Protein AF-A0A2P2D4E6-F1 (afdb_monomer_lite)

Organism: NCBI:txid1917820

Secondary structure (DSSP, 8-state):
--SSEEEEEEEEEEEEE--EEGGGS---EEEEE-TTS-EEEEEEHHHHHHHHHHSEEE-TTS-EEEEEETTEEEE--SSS-B-SSTTPBP-TTTEEEE-HHHHHHHHTTTSSS--HHHHTTEEEE-HHHHHTTPBPTTSPBP-SEEEEEEE--TTTS-TTEEEEE-TTS--S-TTS-GGGS--HHHHTT-PPP-GGGSSS-SSSSS-----GGGS-SSTTS--TTS--SSHHHHSGGG-EEEEEEE-TTSPBPB---

Sequence (257 aa):
MSEFQPTSLGAYYPTYYHLALEEAFPGTEVAAYSPSGKEIGRASATFLEQVRWEGSGIAKDGKKYHFAGEGKYELYDLEWGWGAGYNYQVFPYRTLAVSFKDLCEKIGTKISSCNKSKVIGTLAYIPKIKEKKIKMQNGKYHDGYFCLNDTGSPLYIRDDRVDMFVGVHGGGSPYQPQELSRNLFLDAGIHPLYPSDWKLYSSEKERFWCPKEKLPRNPFSPSESECKLDYHAQAPEKGMEMRIFFRKDGSLVRCRT

Radius of gyration: 18.81 Å; chains: 1; bounding box: 50×46×55 Å

pLDDT: mean 88.12, std 9.74, range [42.41, 98.19]

Foldseek 3Di:
DDQKDKDWLFWFFEFAAEAQELVFFPADWDFAAAPVRDGPDIGHPRSLVSCVVRQWHAGPVRWIWGDPDPSHTDTDDDPGDAAPDVPDDADAQAEKAAAQVLVCVSCVVLDPPRDCVQAQQFKKFFVVQQVLQQQDPVRHGDNRIHGHNHYDDCLVRPNRYMYGYHYQQGAADPSGDPVSHDGSCVVSVLHGDHQVLAQDPPDSVGGDDFDPVQDAPQLDDRDPSHDCRHNSVSPVVNIIIMMWIAGPVSGTDGHDD

Structure (mmCIF, N/CA/C/O backbone):
data_AF-A0A2P2D4E6-F1
#
_entry.id   AF-A0A2P2D4E6-F1
#
loop_
_atom_site.group_PDB
_atom_site.id
_atom_site.type_symbol
_atom_site.label_atom_id
_atom_site.label_alt_id
_atom_site.label_comp_id
_atom_site.label_asym_id
_atom_site.label_entity_id
_atom_site.label_seq_id
_atom_site.pdbx_PDB_ins_code
_atom_site.Cartn_x
_atom_site.Cartn_y
_atom_site.Cartn_z
_atom_site.occupancy
_atom_site.B_iso_or_equiv
_atom_site.auth_seq_id
_atom_site.auth_comp_id
_atom_site.auth_asym_id
_atom_site.auth_atom_id
_atom_site.pdbx_PDB_model_num
ATOM 1 N N . MET A 1 1 ? -8.786 -15.542 29.305 1.00 42.41 1 MET A N 1
ATOM 2 C CA . MET A 1 1 ? -8.588 -14.075 29.231 1.00 42.41 1 MET A CA 1
ATOM 3 C C . MET A 1 1 ? -7.727 -13.781 28.013 1.00 42.41 1 MET A C 1
ATOM 5 O O . MET A 1 1 ? -6.690 -14.415 27.891 1.00 42.41 1 MET A O 1
ATOM 9 N N . SER A 1 2 ? -8.180 -12.914 27.102 1.00 55.41 2 SER A N 1
ATOM 10 C CA . SER A 1 2 ? -7.481 -12.596 25.843 1.00 55.41 2 SER A CA 1
ATOM 11 C C . SER A 1 2 ? -6.033 -12.161 26.099 1.00 55.41 2 SER A C 1
ATOM 13 O O . SER A 1 2 ? -5.804 -11.231 26.870 1.00 55.41 2 SER A O 1
ATOM 15 N N . GLU A 1 3 ? -5.063 -12.829 25.468 1.00 81.56 3 GLU A N 1
ATOM 16 C CA . GLU A 1 3 ? -3.628 -12.503 25.549 1.00 81.56 3 GLU A CA 1
ATOM 17 C C . GLU A 1 3 ? -3.298 -11.145 24.900 1.00 81.56 3 GLU A C 1
ATOM 19 O O . GLU A 1 3 ? -2.274 -10.532 25.205 1.00 81.56 3 GLU A O 1
ATOM 24 N N . PHE A 1 4 ? -4.207 -10.638 24.061 1.00 89.12 4 PHE A N 1
ATOM 25 C CA . PHE A 1 4 ? -4.016 -9.435 23.260 1.00 89.12 4 PHE A CA 1
ATOM 26 C C . PHE A 1 4 ? -5.083 -8.376 23.537 1.00 89.12 4 PHE A C 1
ATOM 28 O O . PHE A 1 4 ? -6.267 -8.685 23.707 1.00 89.12 4 PHE A O 1
ATOM 35 N N . GLN A 1 5 ? -4.660 -7.113 23.539 1.00 90.31 5 GLN A N 1
ATOM 36 C CA . GLN A 1 5 ? -5.529 -5.948 23.672 1.00 90.31 5 GLN A CA 1
ATOM 37 C C . GLN A 1 5 ? -5.750 -5.308 22.293 1.00 90.31 5 GLN A C 1
ATOM 39 O O . GLN A 1 5 ? -4.821 -4.688 21.761 1.00 90.31 5 GLN A O 1
ATOM 44 N N . PRO A 1 6 ? -6.945 -5.445 21.684 1.00 93.62 6 PRO A N 1
ATOM 45 C CA . PRO A 1 6 ? -7.243 -4.777 20.425 1.00 93.62 6 PRO A CA 1
ATOM 46 C C . PRO A 1 6 ? -7.283 -3.258 20.627 1.00 93.62 6 PRO A C 1
ATOM 48 O O . PRO A 1 6 ? -7.788 -2.758 21.630 1.00 93.62 6 PRO A O 1
ATOM 51 N N . THR A 1 7 ? -6.746 -2.515 19.668 1.00 94.81 7 THR A N 1
ATOM 52 C CA . THR A 1 7 ? -6.779 -1.049 19.618 1.00 94.81 7 THR A CA 1
ATOM 53 C C . THR A 1 7 ? -7.254 -0.631 18.236 1.00 94.81 7 THR A C 1
ATOM 55 O O . THR A 1 7 ? -6.677 -1.057 17.237 1.00 94.81 7 THR A O 1
ATOM 58 N N . SER A 1 8 ? -8.320 0.168 18.178 1.00 95.06 8 SER A N 1
ATOM 59 C CA . SER A 1 8 ? -8.810 0.727 16.918 1.00 95.06 8 SER A CA 1
ATOM 60 C C . SER A 1 8 ? -7.875 1.840 16.449 1.00 95.06 8 SER A C 1
ATOM 62 O O . SER A 1 8 ? -7.466 2.683 17.246 1.00 95.06 8 SER A O 1
ATOM 64 N N . LEU A 1 9 ? -7.540 1.829 15.162 1.00 93.69 9 LEU A N 1
ATOM 65 C CA . LEU A 1 9 ? -6.828 2.903 14.470 1.00 93.69 9 LEU A CA 1
ATOM 66 C C . LEU A 1 9 ? -7.795 3.831 13.712 1.00 93.69 9 LEU A C 1
ATOM 68 O O . LEU A 1 9 ? -7.354 4.700 12.959 1.00 93.69 9 LEU A O 1
ATOM 72 N N . GLY A 1 10 ? -9.105 3.649 13.904 1.00 92.50 10 GLY A N 1
ATOM 73 C CA . GLY A 1 10 ? -10.142 4.356 13.162 1.00 92.50 10 GLY A CA 1
ATOM 74 C C . GLY A 1 10 ? -10.377 3.773 11.769 1.00 92.50 10 GLY A C 1
ATOM 75 O O . GLY A 1 10 ? -9.961 2.653 11.456 1.00 92.50 10 GLY A O 1
ATOM 76 N N . ALA A 1 11 ? -11.094 4.536 10.946 1.00 92.94 11 ALA A N 1
ATOM 77 C CA . ALA A 1 11 ? -11.338 4.183 9.558 1.00 92.94 11 ALA A CA 1
ATOM 78 C C . ALA A 1 11 ? -10.081 4.427 8.718 1.00 92.94 11 ALA A C 1
ATOM 80 O O . ALA A 1 11 ? -9.418 5.449 8.875 1.00 92.94 11 ALA A O 1
ATOM 81 N N . TYR A 1 12 ? -9.788 3.482 7.831 1.00 94.31 12 TYR A N 1
ATOM 82 C CA . TYR A 1 12 ? -8.845 3.641 6.739 1.00 94.31 12 TYR A CA 1
ATOM 83 C C . TYR A 1 12 ? -9.552 3.472 5.401 1.00 94.31 12 TYR A C 1
ATOM 85 O O . TYR A 1 12 ? -10.452 2.639 5.267 1.00 94.31 12 TYR A O 1
ATOM 93 N N . TYR A 1 13 ? -9.117 4.234 4.406 1.00 93.88 13 TYR A N 1
ATOM 94 C CA . TYR A 1 13 ? -9.692 4.218 3.068 1.00 93.88 13 TYR A CA 1
ATOM 95 C C . TYR A 1 13 ? -8.742 3.500 2.106 1.00 93.88 13 TYR A C 1
ATOM 97 O O . TYR A 1 13 ? -7.585 3.915 1.973 1.00 93.88 13 TYR A O 1
ATOM 105 N N . PRO A 1 14 ? -9.189 2.401 1.472 1.00 93.62 14 PRO A N 1
ATOM 106 C CA . PRO A 1 14 ? -8.301 1.544 0.706 1.00 93.62 14 PRO A CA 1
ATOM 107 C C . PRO A 1 14 ? -7.935 2.165 -0.640 1.00 93.62 14 PRO A C 1
ATOM 109 O O . PRO A 1 14 ? -8.781 2.721 -1.333 1.00 93.62 14 PRO A O 1
ATOM 112 N N . THR A 1 15 ? -6.691 1.981 -1.049 1.00 91.25 15 THR A N 1
ATOM 113 C CA . THR A 1 15 ? -6.269 1.909 -2.448 1.00 91.25 15 THR A CA 1
ATOM 114 C C . THR A 1 15 ? -5.540 0.591 -2.687 1.00 91.25 15 THR A C 1
ATOM 116 O O . THR A 1 15 ? -5.397 -0.213 -1.759 1.00 91.25 15 THR A O 1
ATOM 119 N N . TYR A 1 16 ? -5.165 0.324 -3.936 1.00 90.94 16 TYR A N 1
ATOM 120 C CA . TYR A 1 16 ? -4.424 -0.874 -4.301 1.00 90.94 16 TYR A CA 1
ATOM 121 C C . TYR A 1 16 ? -3.122 -0.512 -4.994 1.00 90.94 16 TYR A C 1
ATOM 123 O O . TYR A 1 16 ? -3.112 0.344 -5.876 1.00 90.94 16 TYR A O 1
ATOM 131 N N . TYR A 1 17 ? -2.079 -1.262 -4.651 1.00 89.44 17 TYR A N 1
ATOM 132 C CA . TYR A 1 17 ? -0.800 -1.255 -5.348 1.00 89.44 17 TYR A CA 1
ATOM 133 C C . TYR A 1 17 ? -0.392 -2.680 -5.711 1.00 89.44 17 TYR A C 1
ATOM 135 O O . TYR A 1 17 ? -0.883 -3.667 -5.144 1.00 89.44 17 TYR A O 1
ATOM 143 N N . HIS A 1 18 ? 0.472 -2.794 -6.706 1.00 91.38 18 HIS A N 1
ATOM 144 C CA . HIS A 1 18 ? 0.766 -4.052 -7.381 1.00 91.38 18 HIS A CA 1
ATOM 145 C C . HIS A 1 18 ? 2.198 -4.042 -7.922 1.00 91.38 18 HIS A C 1
ATOM 147 O O . HIS A 1 18 ? 2.874 -3.027 -7.892 1.00 91.38 18 HIS A O 1
ATOM 153 N N . LEU A 1 19 ? 2.696 -5.168 -8.420 1.00 91.94 19 LEU A N 1
ATOM 154 C CA . LEU A 1 19 ? 3.947 -5.179 -9.169 1.00 91.94 19 LEU A CA 1
ATOM 155 C C . LEU A 1 19 ? 3.709 -4.669 -10.582 1.00 91.94 19 LEU A C 1
ATOM 157 O O . LEU A 1 19 ? 2.894 -5.237 -11.309 1.00 91.94 19 LEU A O 1
ATOM 161 N N . ALA A 1 20 ? 4.481 -3.667 -10.996 1.00 91.38 20 ALA A N 1
ATOM 162 C CA . ALA A 1 20 ? 4.516 -3.273 -12.395 1.00 91.38 20 ALA A CA 1
ATOM 163 C C . ALA A 1 20 ? 5.006 -4.456 -13.247 1.00 91.38 20 ALA A C 1
ATOM 165 O O . ALA A 1 20 ? 5.985 -5.115 -12.896 1.00 91.38 20 ALA A O 1
ATOM 166 N N . LEU A 1 21 ? 4.347 -4.724 -14.372 1.00 92.50 21 LEU A N 1
ATOM 167 C CA . LEU A 1 21 ? 4.770 -5.738 -15.337 1.00 92.50 21 LEU A CA 1
ATOM 168 C C . LEU A 1 21 ? 5.207 -5.051 -16.622 1.00 92.50 21 LEU A C 1
ATOM 170 O O . LEU A 1 21 ? 4.434 -4.302 -17.213 1.00 92.50 21 LEU A O 1
ATOM 174 N N . GLU A 1 22 ? 6.422 -5.313 -17.093 1.00 93.69 22 GLU A N 1
ATOM 175 C CA . GLU A 1 22 ? 6.911 -4.662 -18.312 1.00 93.69 22 GLU A CA 1
ATOM 176 C C . GLU A 1 22 ? 6.079 -5.014 -19.553 1.00 93.69 22 GLU A C 1
ATOM 178 O O . GLU A 1 22 ? 5.926 -4.192 -20.456 1.00 93.69 22 GLU A O 1
ATOM 183 N N . GLU A 1 23 ? 5.487 -6.207 -19.590 1.00 90.69 23 GLU A N 1
ATOM 184 C CA . GLU A 1 23 ? 4.549 -6.610 -20.644 1.00 90.69 23 GLU A CA 1
ATOM 185 C C . GLU A 1 23 ? 3.353 -5.658 -20.773 1.00 90.69 23 GLU A C 1
ATOM 187 O O . GLU A 1 23 ? 2.899 -5.401 -21.886 1.00 90.69 23 GLU A O 1
ATOM 192 N N . ALA A 1 24 ? 2.896 -5.084 -19.657 1.00 87.88 24 ALA A N 1
ATOM 193 C CA . ALA A 1 24 ? 1.794 -4.128 -19.616 1.00 87.88 24 ALA A CA 1
ATOM 194 C C . ALA A 1 24 ? 2.218 -2.692 -19.962 1.00 87.88 24 ALA A C 1
ATOM 196 O O . ALA A 1 24 ? 1.371 -1.862 -20.287 1.00 87.88 24 ALA A O 1
ATOM 197 N N . PHE A 1 25 ? 3.520 -2.397 -19.903 1.00 87.88 25 PHE A N 1
ATOM 198 C CA . PHE A 1 25 ? 4.077 -1.055 -20.086 1.00 87.88 25 PHE A CA 1
ATOM 199 C C . PHE A 1 25 ? 5.266 -1.066 -21.063 1.00 87.88 25 PHE A C 1
ATOM 201 O O . PHE A 1 25 ? 6.392 -0.706 -20.692 1.00 87.88 25 PHE A O 1
ATOM 208 N N . PRO A 1 26 ? 5.050 -1.489 -22.325 1.00 87.25 26 PRO A N 1
ATOM 209 C CA . PRO A 1 26 ? 6.104 -1.524 -23.329 1.00 87.25 26 PRO A CA 1
ATOM 210 C C . PRO A 1 26 ? 6.559 -0.107 -23.706 1.00 87.25 26 PRO A C 1
ATOM 212 O O . PRO A 1 26 ? 5.790 0.849 -23.648 1.00 87.25 26 PRO A O 1
ATOM 215 N N . GLY A 1 27 ? 7.812 0.023 -24.129 1.00 90.94 27 GLY A N 1
ATOM 216 C CA . GLY A 1 27 ? 8.420 1.311 -24.450 1.00 90.94 27 GLY A CA 1
ATOM 217 C C . GLY A 1 27 ? 9.885 1.159 -24.841 1.00 90.94 27 GLY A C 1
ATOM 218 O O . GLY A 1 27 ? 10.401 0.044 -24.931 1.00 90.94 27 GLY A O 1
ATOM 219 N N . THR A 1 28 ? 10.559 2.284 -25.082 1.00 95.94 28 THR A N 1
ATOM 220 C CA . THR A 1 28 ? 11.987 2.304 -25.430 1.00 95.94 28 THR A CA 1
ATOM 221 C C . THR A 1 28 ? 12.827 1.746 -24.287 1.00 95.94 28 THR A C 1
ATOM 223 O O . THR A 1 28 ? 12.698 2.200 -23.150 1.00 95.94 28 THR A O 1
ATOM 226 N N . GLU A 1 29 ? 13.715 0.800 -24.588 1.00 97.00 29 GLU A N 1
ATOM 227 C CA . GLU A 1 29 ? 14.624 0.235 -23.594 1.00 97.00 29 GLU A CA 1
ATOM 228 C C . GLU A 1 29 ? 15.701 1.235 -23.164 1.00 97.00 29 GLU A C 1
ATOM 230 O O . GLU A 1 29 ? 16.488 1.738 -23.975 1.00 97.00 29 GLU A O 1
ATOM 235 N N . VAL A 1 30 ? 15.792 1.458 -21.857 1.00 97.31 30 VAL A N 1
ATOM 236 C CA . VAL A 1 30 ? 16.791 2.319 -21.222 1.00 97.31 30 VAL A CA 1
ATOM 237 C C . VAL A 1 30 ? 17.548 1.547 -20.146 1.00 97.31 30 VAL A C 1
ATOM 239 O O . VAL A 1 30 ? 17.068 0.542 -19.623 1.00 97.31 30 VAL A O 1
ATOM 242 N N . ALA A 1 31 ? 18.754 2.006 -19.820 1.00 97.56 31 ALA A N 1
ATOM 243 C CA . ALA A 1 31 ? 19.554 1.410 -18.758 1.00 97.56 31 ALA A CA 1
ATOM 244 C C . ALA A 1 31 ? 18.962 1.723 -17.374 1.00 97.56 31 ALA A C 1
ATOM 246 O O . ALA A 1 31 ? 18.635 2.871 -17.065 1.00 97.56 31 ALA A O 1
ATOM 247 N N . ALA A 1 32 ? 18.870 0.698 -16.531 1.00 97.38 32 ALA A N 1
ATOM 248 C CA . ALA A 1 32 ? 18.545 0.810 -15.118 1.00 97.38 32 ALA A CA 1
ATOM 249 C C . ALA A 1 32 ? 19.840 0.781 -14.296 1.00 97.38 32 ALA A C 1
ATOM 251 O O . ALA A 1 32 ? 20.678 -0.112 -14.456 1.00 97.38 32 ALA A O 1
ATOM 252 N N . TYR A 1 33 ? 19.994 1.750 -13.394 1.00 97.88 33 TYR A N 1
ATOM 253 C CA . TYR A 1 33 ? 21.212 1.928 -12.605 1.00 97.88 33 TYR A CA 1
ATOM 254 C C . TYR A 1 33 ? 20.975 1.652 -11.123 1.00 97.88 33 TYR A C 1
ATOM 256 O O . TYR A 1 33 ? 19.972 2.090 -10.559 1.00 97.88 33 TYR A O 1
ATOM 264 N N . SER A 1 34 ? 21.943 0.996 -10.484 1.00 96.62 34 SER A N 1
ATOM 265 C CA . SER A 1 34 ? 22.008 0.844 -9.032 1.00 96.62 34 SER A CA 1
ATOM 266 C C . SER A 1 34 ? 22.250 2.180 -8.322 1.00 96.62 34 SER A C 1
ATOM 268 O O . SER A 1 34 ? 22.724 3.136 -8.953 1.00 96.62 34 SER A O 1
ATOM 270 N N . PRO A 1 35 ? 22.033 2.253 -6.994 1.00 95.50 35 PRO A N 1
ATOM 271 C CA . PRO A 1 35 ? 22.458 3.400 -6.189 1.00 95.50 35 PRO A CA 1
ATOM 272 C C . PRO A 1 35 ? 23.950 3.736 -6.339 1.00 95.50 35 PRO A C 1
ATOM 274 O O . PRO A 1 35 ? 24.329 4.901 -6.317 1.00 95.50 35 PRO A O 1
ATOM 277 N N . SER A 1 36 ? 24.799 2.732 -6.579 1.00 96.44 36 SER A N 1
ATOM 278 C CA . SER A 1 36 ? 26.233 2.915 -6.853 1.00 96.44 36 SER A CA 1
ATOM 279 C C . SER A 1 36 ? 26.561 3.376 -8.281 1.00 96.44 36 SER A C 1
ATOM 281 O O . SER A 1 36 ? 27.732 3.517 -8.622 1.00 96.44 36 SER A O 1
ATOM 283 N N . GLY A 1 37 ? 25.556 3.594 -9.136 1.00 96.00 37 GLY A N 1
ATOM 284 C CA . GLY A 1 37 ? 25.736 4.024 -10.525 1.00 96.00 37 GLY A CA 1
ATOM 285 C C . GLY A 1 37 ? 26.096 2.902 -11.503 1.00 96.00 37 GLY A C 1
ATOM 286 O O . GLY A 1 37 ? 26.356 3.179 -12.671 1.00 96.00 37 GLY A O 1
ATOM 287 N N . LYS A 1 38 ? 26.084 1.638 -11.067 1.00 97.62 38 LYS A N 1
ATOM 288 C CA . LYS A 1 38 ? 26.328 0.477 -11.931 1.00 97.62 38 LYS A CA 1
ATOM 289 C C . LYS A 1 38 ? 25.074 0.161 -12.745 1.00 97.62 38 LYS A C 1
ATOM 291 O O . LYS A 1 38 ? 23.985 0.094 -12.183 1.00 97.62 38 LYS A O 1
ATOM 296 N N . GLU A 1 39 ? 25.212 -0.088 -14.044 1.00 97.81 39 GLU A N 1
ATOM 297 C CA . GLU A 1 39 ? 24.112 -0.644 -14.842 1.00 97.81 39 GLU A CA 1
ATOM 298 C C . GLU A 1 39 ? 23.792 -2.069 -14.360 1.00 97.81 39 GLU A C 1
ATOM 300 O O . GLU A 1 39 ? 24.671 -2.931 -14.290 1.00 97.81 39 GLU A O 1
ATOM 305 N N . ILE A 1 40 ? 22.535 -2.303 -13.987 1.00 97.19 40 ILE A N 1
ATOM 306 C CA . ILE A 1 40 ? 22.045 -3.592 -13.467 1.00 97.19 40 ILE A CA 1
ATOM 307 C C . ILE A 1 40 ? 21.080 -4.289 -14.433 1.00 97.19 40 ILE A C 1
ATOM 309 O O . ILE A 1 40 ? 20.675 -5.427 -14.208 1.00 97.19 40 ILE A O 1
ATOM 313 N N . GLY A 1 41 ? 20.737 -3.625 -15.533 1.00 96.38 41 GLY A N 1
ATOM 314 C CA . GLY A 1 41 ? 19.998 -4.188 -16.652 1.00 96.38 41 GLY A CA 1
ATOM 315 C C . GLY A 1 41 ? 19.377 -3.092 -17.505 1.00 96.38 41 GLY A C 1
ATOM 316 O O . GLY A 1 41 ? 19.652 -1.908 -17.308 1.00 96.38 41 GLY A O 1
ATOM 317 N N . ARG A 1 42 ? 18.528 -3.498 -18.443 1.00 97.31 42 ARG A N 1
ATOM 318 C CA . ARG A 1 42 ? 17.800 -2.606 -19.342 1.00 97.31 42 ARG A CA 1
ATOM 319 C C . ARG A 1 42 ? 16.345 -3.044 -19.381 1.00 97.31 42 ARG A C 1
ATOM 321 O O . ARG A 1 42 ? 16.085 -4.240 -19.312 1.00 97.31 42 ARG A O 1
ATOM 328 N N . ALA A 1 43 ? 15.441 -2.077 -19.435 1.00 97.19 43 ALA A N 1
ATOM 329 C CA . ALA A 1 43 ? 14.005 -2.312 -19.511 1.00 97.19 43 ALA A CA 1
ATOM 330 C C . ALA A 1 43 ? 13.311 -1.091 -20.130 1.00 97.19 43 ALA A C 1
ATOM 332 O O . ALA A 1 43 ? 13.908 -0.016 -20.251 1.00 97.19 43 ALA A O 1
ATOM 333 N N . SER A 1 44 ? 12.047 -1.243 -20.512 1.00 96.94 44 SER A N 1
ATOM 334 C CA . SER A 1 44 ? 11.189 -0.169 -21.012 1.00 96.94 44 SER A CA 1
ATOM 335 C C . SER A 1 44 ? 11.174 1.037 -20.063 1.00 96.94 44 SER A C 1
ATOM 337 O O . SER A 1 44 ? 10.955 0.908 -18.857 1.00 96.94 44 SER A O 1
ATOM 339 N N . ALA A 1 45 ? 11.352 2.239 -20.617 1.00 95.19 45 ALA A N 1
ATOM 340 C CA . ALA A 1 45 ? 11.265 3.491 -19.868 1.00 95.19 45 ALA A CA 1
ATOM 341 C C . ALA 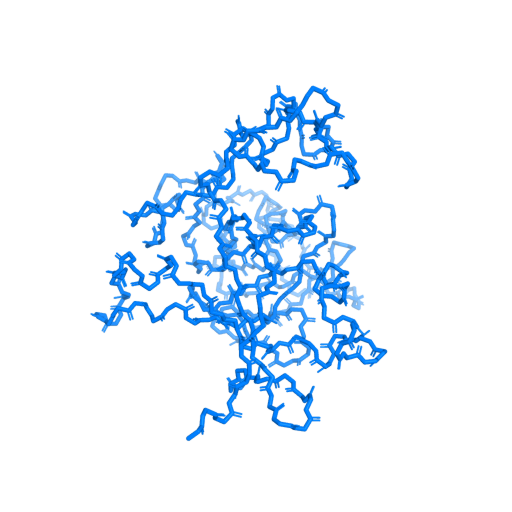A 1 45 ? 9.897 3.672 -19.189 1.00 95.19 45 ALA A C 1
ATOM 343 O O . ALA A 1 45 ? 9.835 4.109 -18.041 1.00 95.19 45 ALA A O 1
ATOM 344 N N . THR A 1 46 ? 8.813 3.287 -19.868 1.00 92.81 46 THR A N 1
ATOM 345 C CA . THR A 1 46 ? 7.449 3.351 -19.324 1.00 92.81 46 THR A CA 1
ATOM 346 C C . THR A 1 46 ? 7.269 2.359 -18.179 1.00 92.81 46 THR A C 1
ATOM 348 O O . THR A 1 46 ? 6.670 2.695 -17.163 1.00 92.81 46 THR A O 1
ATOM 351 N N . PHE A 1 47 ? 7.847 1.160 -18.287 1.00 94.25 47 PHE A N 1
ATOM 352 C CA . PHE A 1 47 ? 7.865 0.192 -17.191 1.00 94.25 47 PHE A CA 1
ATOM 353 C C . PHE A 1 47 ? 8.633 0.721 -15.979 1.00 94.25 47 PHE A C 1
ATOM 355 O O . PHE A 1 47 ? 8.116 0.676 -14.867 1.00 94.25 47 PHE A O 1
ATOM 362 N N . LEU A 1 48 ? 9.836 1.264 -16.177 1.00 95.00 48 LEU A N 1
ATOM 363 C CA . LEU A 1 48 ? 10.628 1.821 -15.081 1.00 95.00 48 LEU A CA 1
ATOM 364 C C . LEU A 1 48 ? 9.929 3.011 -14.414 1.00 95.00 48 LEU A C 1
ATOM 366 O O . LEU A 1 48 ? 10.048 3.185 -13.205 1.00 95.00 48 LEU A O 1
ATOM 370 N N . GLU A 1 49 ? 9.154 3.799 -15.162 1.00 91.62 49 GLU A N 1
ATOM 371 C CA . GLU A 1 49 ? 8.269 4.801 -14.572 1.00 91.62 49 GLU A CA 1
ATOM 372 C C . GLU A 1 49 ? 7.226 4.154 -13.651 1.00 91.62 49 GLU A C 1
ATOM 374 O O . GLU A 1 49 ? 7.104 4.575 -12.504 1.00 91.62 49 GLU A O 1
ATOM 379 N N . GLN A 1 50 ? 6.546 3.090 -14.085 1.00 89.19 50 GLN A N 1
ATOM 380 C CA . GLN A 1 50 ? 5.604 2.360 -13.225 1.00 89.19 50 GLN A CA 1
ATOM 381 C C . GLN A 1 50 ? 6.284 1.731 -12.002 1.00 89.19 50 GLN A C 1
ATOM 383 O O . GLN A 1 50 ? 5.738 1.795 -10.906 1.00 89.19 50 GLN A O 1
ATOM 388 N N . VAL A 1 51 ? 7.515 1.221 -12.127 1.00 91.56 51 VAL A N 1
ATOM 389 C CA . VAL A 1 51 ? 8.303 0.738 -10.975 1.00 91.56 51 VAL A CA 1
ATOM 390 C C . VAL A 1 51 ? 8.540 1.852 -9.950 1.00 91.56 51 VAL A C 1
ATOM 392 O O . VAL A 1 51 ? 8.555 1.585 -8.752 1.00 91.56 51 VAL A O 1
ATOM 395 N N . ARG A 1 52 ? 8.697 3.110 -10.378 1.00 88.94 52 ARG A N 1
ATOM 396 C CA . ARG A 1 52 ? 8.828 4.249 -9.449 1.00 88.94 52 ARG A CA 1
ATOM 397 C C . ARG A 1 52 ? 7.529 4.557 -8.712 1.00 88.94 52 ARG A C 1
ATOM 399 O O . ARG A 1 52 ? 7.591 5.020 -7.576 1.00 88.94 52 ARG A O 1
ATOM 406 N N . TRP A 1 53 ? 6.391 4.347 -9.367 1.00 83.25 53 TRP A N 1
ATOM 407 C CA . TRP A 1 53 ? 5.065 4.580 -8.797 1.00 83.25 53 TRP A CA 1
ATOM 408 C C . TRP A 1 53 ? 4.673 3.485 -7.809 1.00 83.25 53 TRP A C 1
ATOM 410 O O . TRP A 1 53 ? 4.320 3.778 -6.671 1.00 83.25 53 TRP A O 1
ATOM 420 N N . GLU A 1 54 ? 4.810 2.233 -8.229 1.00 86.44 54 GLU A N 1
ATOM 421 C CA . GLU A 1 54 ? 4.399 1.055 -7.464 1.00 86.44 54 GLU A CA 1
ATOM 422 C C . GLU A 1 54 ? 5.469 0.571 -6.469 1.00 86.44 54 GLU A C 1
ATOM 424 O O . GLU A 1 54 ? 5.209 -0.241 -5.584 1.00 86.44 54 GLU A O 1
ATOM 429 N N . GLY A 1 55 ? 6.706 1.043 -6.628 1.00 87.31 55 GLY A N 1
ATOM 430 C CA . GLY A 1 55 ? 7.865 0.679 -5.815 1.00 87.31 55 GLY A CA 1
ATOM 431 C C . GLY A 1 55 ? 8.610 -0.564 -6.302 1.00 87.31 55 GLY A C 1
ATOM 432 O O . GLY A 1 55 ? 9.805 -0.685 -6.033 1.00 87.31 55 GLY A O 1
ATOM 433 N N . SER A 1 56 ? 7.960 -1.482 -7.026 1.00 92.12 56 SER A N 1
ATOM 434 C CA . SER A 1 56 ? 8.599 -2.686 -7.576 1.00 92.12 56 SER A CA 1
ATOM 435 C C . SER A 1 56 ? 7.952 -3.162 -8.882 1.00 92.12 56 SER A C 1
ATOM 437 O O . SER A 1 56 ? 6.779 -2.899 -9.142 1.00 92.12 56 SER A O 1
ATOM 439 N N . GLY A 1 57 ? 8.692 -3.921 -9.694 1.00 93.50 57 GLY A N 1
ATOM 440 C CA . GLY A 1 57 ? 8.143 -4.559 -10.893 1.00 93.50 57 GLY A CA 1
ATOM 441 C C . GLY A 1 57 ? 9.004 -5.672 -11.477 1.00 93.50 57 GLY A C 1
ATOM 442 O O . GLY A 1 57 ? 10.136 -5.890 -11.044 1.00 93.50 57 GLY A O 1
ATOM 443 N N . ILE A 1 58 ? 8.444 -6.378 -12.459 1.00 95.25 58 ILE A N 1
ATOM 444 C CA . ILE A 1 58 ? 9.034 -7.532 -13.141 1.00 95.25 58 ILE A CA 1
ATOM 445 C C . ILE A 1 58 ? 9.196 -7.196 -14.629 1.00 95.25 58 ILE A C 1
ATOM 447 O O . ILE A 1 58 ? 8.219 -6.892 -15.321 1.00 95.25 58 ILE A O 1
ATOM 451 N N . ALA A 1 59 ? 10.439 -7.239 -15.099 1.00 95.50 59 ALA A N 1
ATOM 452 C CA . ALA A 1 59 ? 10.799 -7.058 -16.498 1.00 95.50 59 ALA A CA 1
ATOM 453 C C . ALA A 1 59 ? 10.524 -8.324 -17.326 1.00 95.50 59 ALA A C 1
ATOM 455 O O . ALA A 1 59 ? 10.387 -9.424 -16.787 1.00 95.50 59 ALA A O 1
ATOM 456 N N . LYS A 1 60 ? 10.483 -8.181 -18.653 1.00 94.19 60 LYS A N 1
ATOM 457 C CA . LYS A 1 60 ? 10.245 -9.277 -19.612 1.00 94.19 60 LYS A CA 1
ATOM 458 C C . LYS A 1 60 ? 11.313 -10.365 -19.555 1.00 94.19 60 LYS A C 1
ATOM 460 O O . LYS A 1 60 ? 11.032 -11.520 -19.853 1.00 94.19 60 LYS A O 1
ATOM 465 N N . ASP A 1 61 ? 12.534 -10.003 -19.171 1.00 93.38 61 ASP A N 1
ATOM 466 C CA . ASP A 1 61 ? 13.639 -10.942 -18.972 1.00 93.38 61 ASP A CA 1
ATOM 467 C C . ASP A 1 61 ? 13.595 -11.648 -17.601 1.00 93.38 61 ASP A C 1
ATOM 469 O O . ASP A 1 61 ? 14.504 -12.404 -17.259 1.00 93.38 61 ASP A O 1
ATOM 473 N N . GLY A 1 62 ? 12.547 -11.399 -16.807 1.00 93.94 62 GLY A N 1
ATOM 474 C CA . GLY A 1 62 ? 12.349 -11.956 -15.473 1.00 93.94 62 GLY A CA 1
ATOM 475 C C . GLY A 1 62 ? 13.090 -11.211 -14.363 1.00 93.94 62 GLY A C 1
ATOM 476 O O . GLY A 1 62 ? 12.887 -11.537 -13.190 1.00 93.94 62 GLY A O 1
ATOM 477 N N . LYS A 1 63 ? 13.918 -10.200 -14.675 1.00 96.12 63 LYS A N 1
ATOM 478 C CA . LYS A 1 63 ? 14.562 -9.387 -13.636 1.00 96.12 63 LYS A CA 1
ATOM 479 C C . LYS A 1 63 ? 13.521 -8.600 -12.866 1.00 96.12 63 LYS A C 1
ATOM 481 O O . LYS A 1 63 ? 12.618 -7.987 -13.436 1.00 96.12 63 LYS A O 1
ATOM 486 N N . LYS A 1 64 ? 13.691 -8.567 -11.551 1.00 95.94 64 LYS A N 1
ATOM 487 C CA . LYS A 1 64 ? 12.797 -7.832 -10.669 1.00 95.94 64 LYS A CA 1
ATOM 488 C C . LYS A 1 64 ? 13.493 -6.598 -10.132 1.00 95.94 64 LYS A C 1
ATOM 490 O O . LYS A 1 64 ? 14.564 -6.701 -9.540 1.00 95.94 64 LYS A O 1
ATOM 495 N N . TYR A 1 65 ? 12.877 -5.448 -10.361 1.00 95.38 65 TYR A N 1
ATOM 496 C CA . TYR A 1 65 ? 13.407 -4.138 -10.015 1.00 95.38 65 TYR A CA 1
ATOM 497 C C . TYR A 1 65 ? 12.647 -3.571 -8.823 1.00 95.38 65 TYR A C 1
ATOM 499 O O . TYR A 1 65 ? 11.419 -3.530 -8.841 1.00 95.38 65 TYR A O 1
ATOM 507 N N . HIS A 1 66 ? 13.375 -3.117 -7.810 1.00 93.12 66 HIS A N 1
ATOM 508 C CA . HIS A 1 66 ? 12.862 -2.337 -6.688 1.00 93.12 66 HIS A CA 1
ATOM 509 C C . HIS A 1 66 ? 13.352 -0.896 -6.816 1.00 93.12 66 HIS A C 1
ATOM 511 O O . HIS A 1 66 ? 14.531 -0.673 -7.090 1.00 93.12 66 HIS A O 1
ATOM 517 N N . PHE A 1 67 ? 12.475 0.090 -6.643 1.00 91.31 67 PHE A N 1
ATOM 518 C CA . PHE A 1 67 ? 12.857 1.495 -6.713 1.00 91.31 67 PHE A CA 1
ATOM 519 C C . PHE A 1 67 ? 13.616 1.922 -5.451 1.00 91.31 67 PHE A C 1
ATOM 521 O O . PHE A 1 67 ? 13.075 1.903 -4.351 1.00 91.31 67 PHE A O 1
ATOM 528 N N . ALA A 1 68 ? 14.858 2.373 -5.623 1.00 89.06 68 ALA A N 1
ATOM 529 C CA . ALA A 1 68 ? 15.758 2.746 -4.531 1.00 89.06 68 ALA A CA 1
ATOM 530 C C . ALA A 1 68 ? 15.874 4.271 -4.322 1.00 89.06 68 ALA A C 1
ATOM 532 O O . ALA A 1 68 ? 16.736 4.735 -3.578 1.00 89.06 68 ALA A O 1
ATOM 533 N N . GLY A 1 69 ? 15.014 5.065 -4.971 1.00 86.75 69 GLY A N 1
ATOM 534 C CA . GLY A 1 69 ? 15.067 6.531 -4.935 1.00 86.75 69 GLY A CA 1
ATOM 535 C C . GLY A 1 69 ? 15.891 7.136 -6.076 1.00 86.75 69 GLY A C 1
ATOM 536 O O . GLY A 1 69 ? 16.670 6.453 -6.728 1.00 86.75 69 GLY A O 1
ATOM 537 N N . GLU A 1 70 ? 15.682 8.426 -6.364 1.00 88.00 70 GLU A N 1
ATOM 538 C CA . GLU A 1 70 ? 16.497 9.216 -7.317 1.00 88.00 70 GLU A CA 1
ATOM 539 C C . GLU A 1 70 ? 16.688 8.595 -8.721 1.00 88.00 70 GLU A C 1
ATOM 541 O O . GLU A 1 70 ? 17.714 8.768 -9.377 1.00 88.00 70 GLU A O 1
ATOM 546 N N . GLY A 1 71 ? 15.690 7.849 -9.206 1.00 88.88 71 GLY A N 1
ATOM 547 C CA . GLY A 1 71 ? 15.777 7.145 -10.493 1.00 88.88 71 GLY A CA 1
ATOM 548 C C . GLY A 1 71 ? 16.723 5.936 -10.484 1.00 88.88 71 GLY A C 1
ATOM 549 O O . GLY A 1 71 ? 17.150 5.494 -11.550 1.00 88.88 71 GLY A O 1
ATOM 550 N N . LYS A 1 72 ? 17.076 5.427 -9.299 1.00 95.12 72 LYS A N 1
ATOM 551 C CA . LYS A 1 72 ? 17.911 4.243 -9.080 1.00 95.12 72 LYS A CA 1
ATOM 552 C C . LYS A 1 72 ? 17.070 3.042 -8.672 1.00 95.12 72 LYS A C 1
ATOM 554 O O . LYS A 1 72 ? 15.966 3.190 -8.146 1.00 95.12 72 LYS A O 1
ATOM 559 N N . TYR A 1 73 ? 17.619 1.856 -8.907 1.00 94.94 73 TYR A N 1
ATOM 560 C CA . TYR A 1 73 ? 16.928 0.591 -8.690 1.00 94.94 73 TYR A CA 1
ATOM 561 C C . TYR A 1 73 ? 17.847 -0.460 -8.076 1.00 94.94 73 TYR A C 1
ATOM 563 O O . TYR A 1 73 ? 19.057 -0.437 -8.274 1.00 94.94 73 TYR A O 1
ATOM 571 N N . GLU A 1 74 ? 17.266 -1.426 -7.385 1.00 94.44 74 GLU A N 1
ATOM 572 C CA . GLU A 1 74 ? 17.945 -2.630 -6.913 1.00 94.44 74 GLU A CA 1
ATOM 573 C C . GLU A 1 74 ? 17.283 -3.866 -7.518 1.00 94.44 74 GLU A C 1
ATOM 575 O O . GLU A 1 74 ? 16.094 -3.847 -7.841 1.00 94.44 74 GLU A O 1
ATOM 580 N N . LEU A 1 75 ? 18.055 -4.941 -7.683 1.00 94.75 75 LEU A N 1
ATOM 581 C CA . LEU A 1 75 ? 17.498 -6.238 -8.055 1.00 94.75 75 LEU A CA 1
ATOM 582 C C . LEU A 1 75 ? 17.134 -7.025 -6.799 1.00 94.75 75 LEU A C 1
ATOM 584 O O . LEU A 1 75 ? 17.851 -6.965 -5.799 1.00 94.75 75 LEU A O 1
ATOM 588 N N . TYR A 1 76 ? 16.056 -7.799 -6.867 1.00 92.38 76 TYR A N 1
ATOM 589 C CA . TYR A 1 76 ? 15.655 -8.700 -5.790 1.00 92.38 76 TYR A CA 1
ATOM 590 C C . TYR A 1 76 ? 15.263 -10.081 -6.320 1.00 92.38 76 TYR A C 1
ATOM 592 O O . TYR A 1 76 ? 14.806 -10.215 -7.452 1.00 92.38 76 TYR A O 1
ATOM 600 N N . ASP A 1 77 ? 15.422 -11.098 -5.471 1.00 91.56 77 ASP A N 1
ATOM 601 C CA . ASP A 1 77 ? 15.100 -12.505 -5.778 1.00 91.56 77 ASP A CA 1
ATOM 602 C C . ASP A 1 77 ? 13.881 -13.027 -4.988 1.00 91.56 77 ASP A C 1
ATOM 604 O O . ASP A 1 77 ? 13.550 -14.207 -4.965 1.00 91.56 77 ASP A O 1
ATOM 608 N N . LEU A 1 78 ? 13.174 -12.130 -4.303 1.00 89.81 78 LEU A N 1
ATOM 609 C CA . LEU A 1 78 ? 11.904 -12.459 -3.663 1.00 89.81 78 LEU A CA 1
ATOM 610 C C . LEU A 1 78 ? 10.803 -12.678 -4.696 1.00 89.81 78 LEU A C 1
ATOM 612 O O . LEU A 1 78 ? 10.804 -12.063 -5.763 1.00 89.81 78 LEU A O 1
ATOM 616 N N . GLU A 1 79 ? 9.807 -13.495 -4.354 1.00 90.88 79 GLU A N 1
ATOM 617 C CA . GLU A 1 79 ? 8.642 -13.725 -5.212 1.00 90.88 79 GLU A CA 1
ATOM 618 C C . GLU A 1 79 ? 7.917 -12.407 -5.525 1.00 90.88 79 GLU A C 1
ATOM 620 O O . GLU A 1 79 ? 7.723 -12.084 -6.698 1.00 90.88 79 GLU A O 1
ATOM 625 N N . TRP A 1 80 ? 7.631 -11.623 -4.480 1.00 90.56 80 TRP A N 1
ATOM 626 C CA . TRP A 1 80 ? 6.746 -10.458 -4.537 1.00 90.56 80 TRP A CA 1
ATOM 627 C C . TRP A 1 80 ? 7.415 -9.109 -4.240 1.00 90.56 80 TRP A C 1
ATOM 629 O O . TRP A 1 80 ? 6.808 -8.077 -4.492 1.00 90.56 80 TRP A O 1
ATOM 639 N N . GLY A 1 81 ? 8.646 -9.097 -3.723 1.00 88.31 81 GLY A N 1
ATOM 640 C CA . GLY A 1 81 ? 9.402 -7.870 -3.444 1.00 88.31 81 GLY A CA 1
ATOM 641 C C . GLY A 1 81 ? 9.494 -7.479 -1.968 1.00 88.31 81 GLY A C 1
ATOM 642 O O . GLY A 1 81 ? 8.993 -8.166 -1.072 1.00 88.31 81 GLY A O 1
ATOM 643 N N . TRP A 1 82 ? 10.197 -6.373 -1.729 1.00 86.38 82 TRP A N 1
ATOM 644 C CA . TRP A 1 82 ? 10.484 -5.831 -0.401 1.00 86.38 82 TRP A CA 1
ATOM 645 C C . TRP A 1 82 ? 9.450 -4.785 0.014 1.00 86.38 82 TRP A C 1
ATOM 647 O O . TRP A 1 82 ? 9.044 -3.956 -0.795 1.00 86.38 82 TRP A O 1
ATOM 657 N N . GLY A 1 83 ? 9.060 -4.805 1.288 1.00 84.62 83 GLY A N 1
ATOM 658 C CA . GLY A 1 83 ? 8.365 -3.691 1.928 1.00 84.62 83 GLY A CA 1
ATOM 659 C C . GLY A 1 83 ? 9.350 -2.692 2.544 1.00 84.62 83 GLY A C 1
ATOM 660 O O . GLY A 1 83 ? 10.544 -2.958 2.669 1.00 84.62 83 GLY A O 1
ATOM 661 N N . ALA A 1 84 ? 8.849 -1.546 3.003 1.00 78.00 84 ALA A N 1
ATOM 662 C CA . ALA A 1 84 ? 9.659 -0.459 3.567 1.00 78.00 84 ALA A CA 1
ATOM 663 C C . ALA A 1 84 ? 10.426 -0.755 4.881 1.00 78.00 84 ALA A C 1
ATOM 665 O O . ALA A 1 84 ? 11.091 0.143 5.418 1.00 78.00 84 ALA A O 1
ATOM 666 N N . GLY A 1 85 ? 10.318 -1.958 5.450 1.00 63.72 85 GLY A N 1
ATOM 667 C CA . GLY A 1 85 ? 11.128 -2.406 6.584 1.00 63.72 85 GLY A CA 1
ATOM 668 C C . GLY A 1 85 ? 12.214 -3.378 6.133 1.00 63.72 85 GLY A C 1
ATOM 669 O O . GLY A 1 85 ? 11.924 -4.328 5.414 1.00 63.72 85 GLY A O 1
ATOM 670 N N . TYR A 1 86 ? 13.450 -3.186 6.602 1.00 60.59 86 TYR A N 1
ATOM 671 C CA . TYR A 1 86 ? 14.551 -4.125 6.353 1.00 60.59 86 TYR A CA 1
ATOM 672 C C . TYR A 1 86 ? 14.107 -5.562 6.704 1.00 60.59 86 TYR A C 1
ATOM 674 O O . TYR A 1 86 ? 13.627 -5.793 7.815 1.00 60.59 86 TYR A O 1
ATOM 682 N N . ASN A 1 87 ? 14.242 -6.498 5.757 1.00 71.38 87 ASN A N 1
ATOM 683 C CA . ASN A 1 87 ? 13.798 -7.903 5.816 1.00 71.38 87 ASN A CA 1
ATOM 684 C C . ASN A 1 87 ? 12.282 -8.189 5.755 1.00 71.38 87 ASN A C 1
ATOM 686 O O . ASN A 1 87 ? 11.893 -9.344 5.934 1.00 71.38 87 ASN A O 1
ATOM 690 N N . TYR A 1 88 ? 11.412 -7.212 5.488 1.00 82.50 88 TYR A N 1
ATOM 691 C CA . TYR A 1 88 ? 9.988 -7.495 5.277 1.00 82.50 88 TYR A CA 1
ATOM 692 C C . TYR A 1 88 ? 9.676 -7.717 3.803 1.00 82.50 88 TYR A C 1
ATOM 694 O O . TYR A 1 88 ? 10.003 -6.891 2.956 1.00 82.50 88 TYR A O 1
ATOM 702 N N . GLN A 1 89 ? 8.992 -8.819 3.512 1.00 89.56 89 GLN A N 1
ATOM 703 C CA . GLN A 1 89 ? 8.465 -9.107 2.182 1.00 89.56 89 GLN A CA 1
ATOM 704 C C . GLN A 1 89 ? 7.019 -8.614 2.077 1.00 89.56 89 GLN A C 1
ATOM 706 O O . GLN A 1 89 ? 6.280 -8.573 3.076 1.00 89.56 89 GLN A O 1
ATOM 711 N N . VAL A 1 90 ? 6.612 -8.244 0.865 1.00 91.31 90 VAL A N 1
ATOM 712 C CA . VAL A 1 90 ? 5.204 -7.984 0.560 1.00 91.31 90 VAL A CA 1
ATOM 713 C C . VAL A 1 90 ? 4.524 -9.277 0.111 1.00 91.31 90 VAL A C 1
ATOM 715 O O . VAL A 1 90 ? 5.139 -10.107 -0.545 1.00 91.31 90 VAL A O 1
ATOM 718 N N . PHE A 1 91 ? 3.264 -9.482 0.488 1.00 93.06 91 PHE A N 1
ATOM 719 C CA . PHE A 1 91 ? 2.498 -10.674 0.125 1.00 93.06 91 PHE A CA 1
ATOM 720 C C . PHE A 1 91 ? 1.105 -10.266 -0.353 1.00 93.06 91 PHE A C 1
ATOM 722 O O . PHE A 1 91 ? 0.437 -9.492 0.349 1.00 93.06 91 PHE A O 1
ATOM 729 N N . PRO A 1 92 ? 0.649 -10.749 -1.525 1.00 93.94 92 PRO A N 1
ATOM 730 C CA . PRO A 1 92 ? -0.644 -10.365 -2.073 1.00 93.94 92 PRO A CA 1
ATOM 731 C C . PRO A 1 92 ? -1.760 -10.622 -1.070 1.00 93.94 92 PRO A C 1
ATOM 733 O O . PRO A 1 92 ? -1.816 -11.674 -0.428 1.00 93.94 92 PRO A O 1
ATOM 736 N N . TYR A 1 93 ? -2.643 -9.641 -0.930 1.00 95.12 93 TYR A N 1
ATOM 737 C CA . TYR A 1 93 ? -3.778 -9.636 -0.016 1.00 95.12 93 TYR A CA 1
ATOM 738 C C . TYR A 1 93 ? -3.396 -9.728 1.465 1.00 95.12 93 TYR A C 1
ATOM 740 O O . TYR A 1 93 ? -4.276 -9.860 2.301 1.00 95.12 93 TYR A O 1
ATOM 748 N N . ARG A 1 94 ? -2.110 -9.646 1.824 1.00 95.50 94 ARG A N 1
ATOM 749 C CA . ARG A 1 94 ? -1.629 -9.747 3.210 1.00 95.50 94 ARG A CA 1
ATOM 750 C C . ARG A 1 94 ? -0.815 -8.547 3.652 1.00 95.50 94 ARG A C 1
ATOM 752 O O . ARG A 1 94 ? -0.694 -8.341 4.854 1.00 95.50 94 ARG A O 1
ATOM 759 N N . THR A 1 95 ? -0.314 -7.739 2.727 1.00 95.19 95 THR A N 1
ATOM 760 C CA . THR A 1 95 ? 0.464 -6.544 3.052 1.00 95.19 95 THR A CA 1
ATOM 761 C C . THR A 1 95 ? -0.353 -5.269 2.912 1.00 95.19 95 THR A C 1
ATOM 763 O O . THR A 1 95 ? -1.098 -5.094 1.949 1.00 95.19 95 THR A O 1
ATOM 766 N N . LEU A 1 96 ? -0.170 -4.373 3.881 1.00 95.00 96 LEU A N 1
ATOM 767 C CA . LEU A 1 96 ? -0.667 -3.006 3.844 1.00 95.00 96 LEU A CA 1
ATOM 768 C C . LEU A 1 96 ? 0.504 -2.024 3.885 1.00 95.00 96 LEU A C 1
ATOM 770 O O . LEU A 1 96 ? 1.392 -2.151 4.737 1.00 95.00 96 LEU A O 1
ATOM 774 N N . ALA A 1 97 ? 0.442 -1.020 3.017 1.00 93.00 97 ALA A N 1
ATOM 775 C CA . ALA A 1 97 ? 1.250 0.181 3.089 1.00 93.00 97 ALA A CA 1
ATOM 776 C C . ALA A 1 97 ? 0.453 1.297 3.773 1.00 93.00 97 ALA A C 1
ATOM 778 O O . ALA A 1 97 ? -0.687 1.588 3.407 1.00 93.00 97 ALA A O 1
ATOM 779 N N . VAL A 1 98 ? 1.050 1.927 4.784 1.00 92.00 98 VAL A N 1
ATOM 780 C CA . VAL A 1 98 ? 0.418 3.011 5.557 1.00 92.00 98 VAL A CA 1
ATOM 781 C C . VAL A 1 98 ? 1.335 4.225 5.663 1.00 92.00 98 VAL A C 1
ATOM 783 O O . VAL A 1 98 ? 2.558 4.118 5.529 1.00 92.00 98 VAL A O 1
ATOM 786 N N . SER A 1 99 ? 0.755 5.388 5.960 1.00 90.44 99 SER A N 1
ATOM 787 C CA . SER A 1 99 ? 1.530 6.553 6.385 1.00 90.44 99 SER A CA 1
ATOM 788 C C . SER A 1 99 ? 2.204 6.254 7.725 1.00 90.44 99 SER A C 1
ATOM 790 O O . SER A 1 99 ? 1.546 6.093 8.754 1.00 90.44 99 SER A O 1
ATOM 792 N N . PHE A 1 100 ? 3.539 6.200 7.730 1.00 89.06 100 PHE A N 1
ATOM 793 C CA . PHE A 1 100 ? 4.310 5.974 8.955 1.00 89.06 100 PHE A CA 1
ATOM 794 C C . PHE A 1 100 ? 4.026 7.049 10.017 1.00 89.06 100 PHE A C 1
ATOM 796 O O . PHE A 1 100 ? 3.912 6.737 11.202 1.00 89.06 100 PHE A O 1
ATOM 803 N N . LYS A 1 101 ? 3.868 8.307 9.584 1.00 88.31 101 LYS A N 1
ATOM 804 C CA . LYS A 1 101 ? 3.551 9.437 10.462 1.00 88.31 101 LYS A CA 1
ATOM 805 C C . LYS A 1 101 ? 2.205 9.235 11.162 1.00 88.31 101 LYS A C 1
ATOM 807 O O . LYS A 1 101 ? 2.156 9.300 12.385 1.00 88.31 101 LYS A O 1
ATOM 812 N N . ASP A 1 102 ? 1.145 8.947 10.409 1.00 88.50 102 ASP A N 1
ATOM 813 C CA . ASP A 1 102 ? -0.199 8.757 10.974 1.00 88.50 102 ASP A CA 1
ATOM 814 C C . ASP A 1 102 ? -0.281 7.526 11.877 1.00 88.50 102 ASP A C 1
ATOM 816 O O . ASP A 1 102 ? -0.833 7.605 12.975 1.00 88.50 102 ASP A O 1
ATOM 820 N N . LEU A 1 103 ? 0.349 6.414 11.477 1.00 90.31 103 LEU A N 1
ATOM 821 C CA . LEU A 1 103 ? 0.434 5.233 12.333 1.00 90.31 103 LEU A CA 1
ATOM 822 C C . LEU A 1 103 ? 1.080 5.586 13.681 1.00 90.31 103 LEU A C 1
ATOM 824 O O . LEU A 1 103 ? 0.546 5.221 14.727 1.00 90.31 103 LEU A O 1
ATOM 828 N N . CYS A 1 104 ? 2.192 6.328 13.665 1.00 90.88 104 CYS A N 1
ATOM 829 C CA . CYS A 1 104 ? 2.850 6.791 14.883 1.00 90.88 104 CYS A CA 1
ATOM 830 C C . CYS A 1 104 ? 1.990 7.756 15.708 1.00 90.88 104 CYS A C 1
ATOM 832 O O . CYS A 1 104 ? 1.984 7.637 16.929 1.00 90.88 104 CYS A O 1
ATOM 834 N N . GLU A 1 105 ? 1.253 8.678 15.086 1.00 90.12 105 GLU A N 1
ATOM 835 C CA . GLU A 1 105 ? 0.327 9.575 15.793 1.00 90.12 105 GLU A CA 1
ATOM 836 C C . GLU A 1 105 ? -0.773 8.783 16.517 1.00 90.12 105 GLU A C 1
ATOM 838 O O . GLU A 1 105 ? -1.035 9.018 17.697 1.00 90.12 105 GLU A O 1
ATOM 843 N N . LYS A 1 106 ? -1.363 7.782 15.851 1.00 90.38 106 LYS A N 1
ATOM 844 C CA . LYS A 1 106 ? -2.449 6.956 16.406 1.00 90.38 106 LYS A CA 1
ATOM 845 C C . LYS A 1 106 ? -2.005 6.038 17.545 1.00 90.38 106 LYS A C 1
ATOM 847 O O . LYS A 1 106 ? -2.808 5.726 18.423 1.00 90.38 106 LYS A O 1
ATOM 852 N N . ILE A 1 107 ? -0.744 5.601 17.555 1.00 91.06 107 ILE A N 1
ATOM 853 C CA . ILE A 1 107 ? -0.216 4.684 18.584 1.00 91.06 107 ILE A CA 1
ATOM 854 C C . ILE A 1 107 ? 0.739 5.352 19.578 1.00 91.06 107 ILE A C 1
ATOM 856 O O . ILE A 1 107 ? 1.173 4.699 20.528 1.00 91.06 107 ILE A O 1
ATOM 860 N N . GLY A 1 108 ? 1.087 6.624 19.380 1.00 84.81 108 GLY A N 1
ATOM 861 C CA . GLY A 1 108 ? 2.157 7.311 20.111 1.00 84.81 108 GLY A CA 1
ATOM 862 C C . GLY A 1 108 ? 1.919 7.417 21.617 1.00 84.81 108 GLY A C 1
ATOM 863 O O . GLY A 1 108 ? 2.871 7.445 22.390 1.00 84.81 108 GLY A O 1
ATOM 864 N N . THR A 1 109 ? 0.659 7.373 22.057 1.00 84.38 109 THR A N 1
ATOM 865 C CA . THR A 1 109 ? 0.301 7.305 23.484 1.00 84.38 109 THR A CA 1
ATOM 866 C C . THR A 1 109 ? 0.670 5.968 24.136 1.00 84.38 109 THR A C 1
ATOM 868 O O . THR A 1 109 ? 0.790 5.900 25.356 1.00 84.38 109 THR A O 1
ATOM 871 N N . LYS A 1 110 ? 0.864 4.908 23.341 1.00 85.81 110 LYS A N 1
ATOM 872 C CA . LYS A 1 110 ? 1.223 3.553 23.794 1.00 85.81 110 LYS A CA 1
ATOM 873 C C . LYS A 1 110 ? 2.667 3.167 23.478 1.00 85.81 110 LYS A C 1
ATOM 875 O O . LYS A 1 110 ? 3.212 2.295 24.144 1.00 85.81 110 LYS A O 1
ATOM 880 N N . ILE A 1 111 ? 3.286 3.791 22.475 1.00 85.62 111 ILE A N 1
ATOM 881 C CA . ILE A 1 111 ? 4.667 3.511 22.064 1.00 85.62 111 ILE A CA 1
ATOM 882 C C . ILE A 1 111 ? 5.474 4.801 22.096 1.00 85.62 111 ILE A C 1
ATOM 884 O O . ILE A 1 111 ? 5.405 5.621 21.179 1.00 85.62 111 ILE A O 1
ATOM 888 N N . SER A 1 112 ? 6.302 4.944 23.128 1.00 82.06 112 SER A N 1
ATOM 889 C CA . SER A 1 112 ? 7.262 6.038 23.210 1.00 82.06 112 SER A CA 1
ATOM 890 C C . SER A 1 112 ? 8.328 5.918 22.115 1.00 82.06 112 SER A C 1
ATOM 892 O O . SER A 1 112 ? 8.813 4.823 21.789 1.00 82.06 112 SER A O 1
ATOM 894 N N . SER A 1 113 ? 8.702 7.064 21.540 1.00 84.81 113 SER A N 1
ATOM 895 C CA . SER A 1 113 ? 9.720 7.169 20.485 1.00 84.81 113 SER A CA 1
ATOM 896 C C . SER A 1 113 ? 9.451 6.198 19.329 1.00 84.81 113 SER A C 1
ATOM 898 O O . SER A 1 113 ? 10.216 5.251 19.093 1.00 84.81 113 SER A O 1
ATOM 900 N N . CYS A 1 114 ? 8.308 6.400 18.668 1.00 88.00 114 CYS A N 1
ATOM 901 C CA . CYS A 1 114 ? 7.850 5.609 17.531 1.00 88.00 114 CYS A CA 1
ATOM 902 C C . CYS A 1 114 ? 8.873 5.649 16.384 1.00 88.00 114 CYS A C 1
ATOM 904 O O . CYS A 1 114 ? 9.307 6.717 15.958 1.00 88.00 114 CYS A O 1
ATOM 906 N N . ASN A 1 115 ? 9.280 4.479 15.895 1.00 87.81 115 ASN A N 1
ATOM 907 C CA . ASN A 1 115 ? 10.230 4.330 14.795 1.00 87.81 115 ASN A CA 1
ATOM 908 C C . ASN A 1 115 ? 9.829 3.131 13.918 1.00 87.81 115 ASN A C 1
ATOM 910 O O . ASN A 1 115 ? 9.038 2.283 14.342 1.00 87.81 115 ASN A O 1
ATOM 914 N N . LYS A 1 116 ? 10.377 3.045 12.698 1.00 86.19 116 LYS A N 1
ATOM 915 C CA . LYS A 1 116 ? 10.023 1.983 11.743 1.00 86.19 116 LYS A CA 1
ATOM 916 C C . LYS A 1 116 ? 10.260 0.575 12.303 1.00 86.19 116 LYS A C 1
ATOM 918 O O . LYS A 1 116 ? 9.387 -0.274 12.153 1.00 86.19 116 LYS A O 1
ATOM 923 N N . SER A 1 117 ? 11.373 0.327 12.999 1.00 84.81 117 SER A N 1
ATOM 924 C CA . SER A 1 117 ? 11.692 -1.014 13.519 1.00 84.81 117 SER A CA 1
ATOM 925 C C . SER A 1 117 ? 10.710 -1.505 14.589 1.00 84.81 117 SER A C 1
ATOM 927 O O . SER A 1 117 ? 10.485 -2.708 14.697 1.00 84.81 117 SER A O 1
ATOM 929 N N . LYS A 1 118 ? 10.069 -0.593 15.332 1.00 86.69 118 LYS A N 1
ATOM 930 C CA . LYS A 1 118 ? 9.026 -0.926 16.314 1.00 86.69 118 LYS A CA 1
ATOM 931 C C . LYS A 1 118 ? 7.655 -1.207 15.690 1.00 86.69 118 LYS A C 1
ATOM 933 O O . LYS A 1 118 ? 6.881 -1.947 16.291 1.00 86.69 118 LYS A O 1
ATOM 938 N N . VAL A 1 119 ? 7.331 -0.618 14.532 1.00 89.31 119 VAL A N 1
ATOM 939 C CA . VAL A 1 119 ? 5.944 -0.586 14.011 1.00 89.31 119 VAL A CA 1
ATOM 940 C C . VAL A 1 119 ? 5.738 -1.291 12.674 1.00 89.31 119 VAL A C 1
ATOM 942 O O . VAL A 1 119 ? 4.672 -1.861 12.463 1.00 89.31 119 VAL A O 1
ATOM 945 N N . ILE A 1 120 ? 6.740 -1.357 11.797 1.00 90.19 120 ILE A N 1
ATOM 946 C CA . ILE A 1 120 ? 6.630 -2.058 10.504 1.00 90.19 120 ILE A CA 1
ATOM 947 C C . ILE A 1 120 ? 6.716 -3.551 10.732 1.00 90.19 120 ILE A C 1
ATOM 949 O O . ILE A 1 120 ? 7.687 -3.961 11.341 1.00 90.19 120 ILE A O 1
ATOM 953 N N . GLY A 1 121 ? 5.730 -4.341 10.318 1.00 91.75 121 GLY A N 1
ATOM 954 C CA . GLY A 1 121 ? 5.557 -5.742 10.719 1.00 91.75 121 GLY A CA 1
ATOM 955 C C . GLY A 1 121 ? 4.403 -5.970 11.693 1.00 91.75 121 GLY A C 1
ATOM 956 O O . GLY A 1 121 ? 4.232 -7.072 12.207 1.00 91.75 121 GLY A O 1
ATOM 957 N N . THR A 1 122 ? 3.629 -4.931 12.012 1.00 94.06 122 THR A N 1
ATOM 958 C CA . THR A 1 122 ? 2.503 -5.031 12.951 1.00 94.06 122 THR A CA 1
ATOM 959 C C . THR A 1 122 ? 1.339 -5.791 12.336 1.00 94.06 122 THR A C 1
ATOM 961 O O . THR A 1 122 ? 0.985 -5.560 11.181 1.00 94.06 122 THR A O 1
ATOM 964 N N . LEU A 1 123 ? 0.731 -6.674 13.130 1.00 96.31 123 LEU A N 1
ATOM 965 C CA . LEU A 1 123 ? -0.485 -7.379 12.750 1.00 9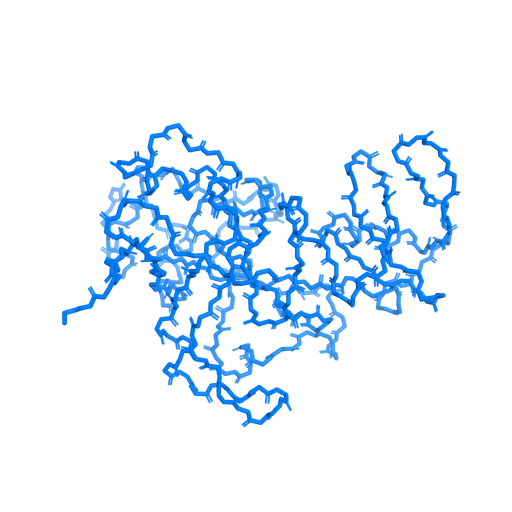6.31 123 LEU A CA 1
ATOM 966 C C . LEU A 1 123 ? -1.677 -6.417 12.815 1.00 96.31 123 LEU A C 1
ATOM 968 O O . LEU A 1 123 ? -2.019 -5.906 13.886 1.00 96.31 123 LEU A O 1
ATOM 972 N N . ALA A 1 124 ? -2.321 -6.214 11.674 1.00 97.44 124 ALA A N 1
ATOM 973 C CA . ALA A 1 124 ? -3.558 -5.467 11.536 1.00 97.44 124 ALA A CA 1
ATOM 974 C C . ALA A 1 124 ? -4.734 -6.413 11.268 1.00 97.44 124 ALA A C 1
ATOM 976 O O . ALA A 1 124 ? -4.570 -7.508 10.731 1.00 97.44 124 ALA A O 1
ATOM 977 N N . TYR A 1 125 ? -5.933 -5.982 11.641 1.00 98.19 125 TYR A N 1
ATOM 978 C CA . TYR A 1 125 ? -7.185 -6.676 11.379 1.00 98.19 125 TYR A CA 1
ATOM 979 C C . TYR A 1 125 ? -8.225 -5.698 10.841 1.00 98.19 125 TYR A C 1
ATOM 981 O O . TYR A 1 125 ? -8.472 -4.658 11.453 1.00 98.19 125 TYR A O 1
ATOM 989 N N . ILE A 1 126 ? -8.846 -6.056 9.718 1.00 98.12 126 ILE A N 1
ATOM 990 C CA . ILE A 1 126 ? -9.914 -5.293 9.068 1.00 98.12 126 ILE A CA 1
ATOM 991 C C . ILE A 1 126 ? -11.169 -6.183 9.028 1.00 98.12 126 ILE A C 1
ATOM 993 O O . ILE A 1 126 ? -11.269 -7.058 8.160 1.00 98.12 126 ILE A O 1
ATOM 997 N N . PRO A 1 127 ? -12.140 -5.991 9.947 1.00 97.62 127 PRO A N 1
ATOM 9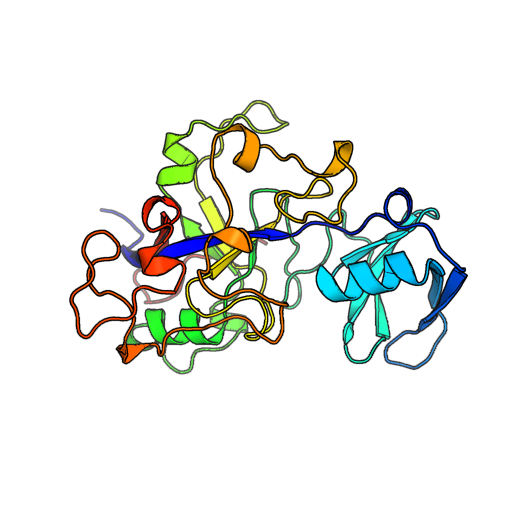98 C CA . PRO A 1 127 ? -13.327 -6.846 10.051 1.00 97.62 127 PRO A CA 1
ATOM 999 C C . PRO A 1 127 ? -14.115 -6.961 8.741 1.00 97.62 127 PRO A C 1
ATOM 1001 O O . PRO A 1 127 ? -14.466 -8.068 8.330 1.00 97.62 127 PRO A O 1
ATOM 1004 N N . LYS A 1 128 ? -14.285 -5.838 8.029 1.00 97.19 128 LYS A N 1
ATOM 1005 C CA . LYS A 1 128 ? -15.020 -5.762 6.756 1.00 97.19 128 LYS A CA 1
ATOM 1006 C C . LYS A 1 128 ? -14.486 -6.747 5.710 1.00 97.19 128 LYS A C 1
ATOM 1008 O O . LYS A 1 128 ? -15.266 -7.336 4.971 1.00 97.19 128 LYS A O 1
ATOM 1013 N N . ILE A 1 129 ? -13.170 -6.984 5.671 1.00 97.75 129 ILE A N 1
ATOM 1014 C CA . ILE A 1 129 ? -12.557 -7.943 4.736 1.00 97.75 129 ILE A CA 1
ATOM 1015 C C . ILE A 1 129 ? -12.972 -9.380 5.076 1.00 97.75 129 ILE A C 1
ATOM 1017 O O . ILE A 1 129 ? -13.329 -10.149 4.184 1.00 97.75 129 ILE A O 1
ATOM 1021 N N . LYS A 1 130 ? -12.962 -9.746 6.362 1.00 97.56 130 LYS A N 1
ATOM 1022 C CA . LYS A 1 130 ? -13.399 -11.075 6.817 1.00 97.56 130 LYS A CA 1
ATOM 1023 C C . LYS A 1 130 ? -14.883 -11.304 6.521 1.00 97.56 130 LYS A C 1
ATOM 1025 O O . LYS A 1 130 ? -15.271 -12.377 6.062 1.00 97.56 130 LYS A O 1
ATOM 1030 N N . GLU A 1 131 ? -15.710 -10.293 6.768 1.00 97.38 131 GLU A N 1
ATOM 1031 C CA . GLU A 1 131 ? -17.165 -10.338 6.569 1.00 97.38 131 GLU A CA 1
ATOM 1032 C C . GLU A 1 131 ? -17.558 -10.576 5.108 1.00 97.38 131 GLU A C 1
ATOM 1034 O O . GLU A 1 131 ? -18.536 -11.277 4.845 1.00 97.38 131 GLU A O 1
ATOM 1039 N N . LYS A 1 132 ? -16.759 -10.080 4.153 1.00 97.06 132 LYS A N 1
ATOM 1040 C CA . LYS A 1 132 ? -16.965 -10.321 2.719 1.00 97.06 132 LYS A CA 1
ATOM 1041 C C . LYS A 1 132 ? -16.765 -11.773 2.285 1.00 97.06 132 LYS A C 1
ATOM 1043 O O . LYS A 1 132 ? -17.143 -12.100 1.164 1.00 97.06 132 LYS A O 1
ATOM 1048 N N . LYS A 1 133 ? -16.184 -12.641 3.128 1.00 96.62 133 LYS A N 1
ATOM 1049 C CA . LYS A 1 133 ? -15.902 -14.053 2.800 1.00 96.62 133 LYS A CA 1
ATOM 1050 C C . LYS A 1 133 ? -15.192 -14.190 1.446 1.00 96.62 133 LYS A C 1
ATOM 1052 O O . LYS A 1 133 ? -15.576 -14.989 0.595 1.00 96.62 133 LYS A O 1
ATOM 1057 N N . ILE A 1 134 ? -14.148 -13.391 1.246 1.00 96.88 134 ILE A N 1
ATOM 1058 C CA . ILE A 1 134 ? -13.392 -13.362 -0.011 1.00 96.88 134 ILE A CA 1
ATOM 1059 C C . ILE A 1 134 ? -12.615 -14.670 -0.142 1.00 96.88 134 ILE A C 1
ATOM 1061 O O . ILE A 1 134 ? -11.825 -15.001 0.744 1.00 96.88 134 ILE A O 1
ATOM 1065 N N . LYS A 1 135 ? -12.838 -15.429 -1.217 1.00 95.88 135 LYS A N 1
ATOM 1066 C CA . LYS A 1 135 ? -12.133 -16.691 -1.467 1.00 95.88 135 LYS A CA 1
ATOM 1067 C C . LYS A 1 135 ? -10.777 -16.406 -2.111 1.00 95.88 135 LYS A C 1
ATOM 1069 O O . LYS A 1 135 ? -10.709 -15.805 -3.176 1.00 95.88 135 LYS A O 1
ATOM 1074 N N . MET A 1 136 ? -9.706 -16.820 -1.447 1.00 93.81 136 MET A N 1
ATOM 1075 C CA . MET A 1 136 ? -8.331 -16.674 -1.918 1.00 93.81 136 MET A CA 1
ATOM 1076 C C . MET A 1 136 ? -7.986 -17.755 -2.948 1.00 93.81 136 MET A C 1
ATOM 1078 O O . MET A 1 136 ? -8.682 -18.765 -3.063 1.00 93.81 136 MET A O 1
ATOM 1082 N N . GLN A 1 137 ? -6.865 -17.578 -3.652 1.00 88.12 137 GLN A N 1
ATOM 1083 C CA . GLN A 1 137 ? -6.381 -18.521 -4.672 1.00 88.12 137 GLN A CA 1
ATOM 1084 C C . GLN A 1 137 ? -6.181 -19.949 -4.134 1.00 88.12 137 GLN A C 1
ATOM 1086 O O . GLN A 1 137 ? -6.438 -20.919 -4.837 1.00 88.12 137 GLN A O 1
ATOM 1091 N N . ASN A 1 138 ? -5.810 -20.096 -2.858 1.00 88.69 138 ASN A N 1
ATOM 1092 C CA . ASN A 1 138 ? -5.683 -21.399 -2.190 1.00 88.69 138 ASN A CA 1
ATOM 1093 C C . ASN A 1 138 ? -7.030 -22.011 -1.741 1.00 88.69 138 ASN A C 1
ATOM 1095 O O . ASN A 1 138 ? -7.055 -22.978 -0.980 1.00 88.69 138 ASN A O 1
ATOM 1099 N N . GLY A 1 139 ? -8.155 -21.410 -2.134 1.00 93.00 139 GLY A N 1
ATOM 1100 C CA . GLY A 1 139 ? -9.508 -21.846 -1.806 1.00 93.00 139 GLY A CA 1
ATOM 1101 C C . GLY A 1 139 ? -10.002 -21.473 -0.406 1.00 93.00 139 GLY A C 1
ATOM 1102 O O . GLY A 1 139 ? -11.194 -21.638 -0.141 1.00 93.00 139 GLY A O 1
ATOM 1103 N N . LYS A 1 140 ? -9.140 -20.955 0.481 1.00 95.94 140 LYS A N 1
ATOM 1104 C CA . LYS A 1 140 ? -9.521 -20.510 1.831 1.00 95.94 140 LYS A CA 1
ATOM 1105 C C . LYS A 1 140 ? -10.106 -19.102 1.797 1.00 95.94 140 LYS A C 1
ATOM 1107 O O . LYS A 1 140 ? -9.801 -18.311 0.911 1.00 95.94 140 LYS A O 1
ATOM 1112 N N . TYR A 1 141 ? -10.922 -18.769 2.790 1.00 97.75 141 TYR A N 1
ATOM 1113 C CA . TYR A 1 141 ? -11.420 -17.406 2.954 1.00 97.75 141 TYR A CA 1
ATOM 1114 C C . TYR A 1 141 ? -10.367 -16.495 3.586 1.00 97.75 141 TYR A C 1
ATOM 1116 O O . TYR A 1 141 ? -9.635 -16.926 4.479 1.00 97.75 141 TYR A O 1
ATOM 1124 N N . HIS A 1 142 ? -10.321 -15.234 3.153 1.00 97.75 142 HIS A N 1
ATOM 1125 C CA . HIS A 1 142 ? -9.509 -14.221 3.814 1.00 97.75 142 HIS A CA 1
ATOM 1126 C C . HIS A 1 142 ? -10.015 -14.003 5.244 1.00 97.75 142 HIS A C 1
ATOM 1128 O O . HIS A 1 142 ? -11.194 -13.741 5.477 1.00 97.75 142 HIS A O 1
ATOM 1134 N N . ASP A 1 143 ? -9.118 -14.111 6.215 1.00 97.31 143 ASP A N 1
ATOM 1135 C CA . ASP A 1 143 ? -9.444 -14.054 7.646 1.00 97.31 143 ASP A CA 1
ATOM 1136 C C . ASP A 1 143 ? -9.516 -12.619 8.201 1.00 97.31 143 ASP A C 1
ATOM 1138 O O . ASP A 1 143 ? -9.882 -12.429 9.359 1.00 97.31 143 ASP A O 1
ATOM 1142 N N . GLY A 1 144 ? -9.204 -11.621 7.369 1.00 97.62 144 GLY A N 1
ATOM 1143 C CA . GLY A 1 144 ? -9.206 -10.194 7.698 1.00 97.62 144 GLY A CA 1
ATOM 1144 C C . GLY A 1 144 ? -7.897 -9.686 8.300 1.00 97.62 144 GLY A C 1
ATOM 1145 O O . GLY A 1 144 ? -7.817 -8.501 8.612 1.00 97.62 144 GLY A O 1
ATOM 1146 N N . TYR A 1 145 ? -6.888 -10.544 8.469 1.00 97.69 145 TYR A N 1
ATOM 1147 C CA . TYR A 1 145 ? -5.590 -10.162 9.014 1.00 97.69 145 TYR A CA 1
ATOM 1148 C C . TYR A 1 145 ? -4.592 -9.767 7.930 1.00 97.69 145 TYR A C 1
ATOM 1150 O O . TYR A 1 145 ? -4.503 -10.395 6.873 1.00 97.69 145 TYR A O 1
ATOM 1158 N N . PHE A 1 146 ? -3.806 -8.749 8.253 1.00 97.38 146 PHE A N 1
ATOM 1159 C CA . PHE A 1 146 ? -2.789 -8.168 7.394 1.00 97.38 146 PHE A CA 1
ATOM 1160 C C . PHE A 1 146 ? -1.533 -7.819 8.191 1.00 97.38 146 PHE A C 1
ATOM 1162 O O . PHE A 1 146 ? -1.561 -7.713 9.417 1.00 97.38 146 PHE A O 1
ATOM 1169 N N . CYS A 1 147 ? -0.448 -7.568 7.474 1.00 95.19 147 CYS A N 1
ATOM 1170 C CA . CYS A 1 147 ? 0.824 -7.115 7.995 1.00 95.19 147 CYS A CA 1
ATOM 1171 C C . CYS A 1 147 ? 1.125 -5.712 7.474 1.00 95.19 147 CYS A C 1
ATOM 1173 O O . CYS A 1 147 ? 1.160 -5.481 6.265 1.00 95.19 147 CYS A O 1
ATOM 1175 N N . LEU A 1 148 ? 1.372 -4.776 8.392 1.00 94.31 148 LEU A N 1
ATOM 1176 C CA . LEU A 1 148 ? 1.832 -3.422 8.074 1.00 94.31 148 LEU A CA 1
ATOM 1177 C C . LEU A 1 148 ? 3.328 -3.452 7.718 1.00 94.31 148 LEU A C 1
ATOM 1179 O O . LEU A 1 148 ? 4.156 -2.966 8.486 1.00 94.31 148 LEU A O 1
ATOM 1183 N N . ASN A 1 149 ? 3.687 -4.115 6.619 1.00 91.62 149 ASN A N 1
ATOM 1184 C CA . ASN A 1 149 ? 5.078 -4.361 6.214 1.00 91.62 149 ASN A CA 1
ATOM 1185 C C . ASN A 1 149 ? 5.664 -3.248 5.345 1.00 91.62 149 ASN A C 1
ATOM 1187 O O . ASN A 1 149 ? 6.862 -3.266 5.063 1.00 91.62 149 ASN A O 1
ATOM 1191 N N . ASP A 1 150 ? 4.833 -2.298 4.926 1.00 89.81 150 ASP A N 1
ATOM 1192 C CA . ASP A 1 150 ? 5.205 -1.322 3.921 1.00 89.81 150 ASP A CA 1
ATOM 1193 C C . ASP A 1 150 ? 4.769 0.100 4.292 1.00 89.81 150 ASP A C 1
ATOM 1195 O O . ASP A 1 150 ? 3.933 0.320 5.176 1.00 89.81 150 ASP A O 1
ATOM 1199 N N . THR A 1 151 ? 5.373 1.089 3.640 1.00 88.00 151 THR A N 1
ATOM 1200 C CA . THR A 1 151 ? 5.049 2.506 3.819 1.00 88.00 151 THR A CA 1
ATOM 1201 C C . THR A 1 151 ? 5.134 3.223 2.492 1.00 88.00 151 THR A C 1
ATOM 1203 O O . THR A 1 151 ? 6.111 3.050 1.771 1.00 88.00 151 THR A O 1
ATOM 1206 N N . GLY A 1 152 ? 4.191 4.116 2.230 1.00 77.62 152 GLY A N 1
ATOM 1207 C CA . GLY A 1 152 ? 4.258 5.007 1.078 1.00 77.62 152 GLY A CA 1
ATOM 1208 C C . GLY A 1 152 ? 4.716 6.407 1.454 1.00 77.62 152 GLY A C 1
ATOM 1209 O O . GLY A 1 152 ? 4.695 6.813 2.620 1.00 77.62 152 GLY A O 1
ATOM 1210 N N . SER A 1 153 ? 5.103 7.169 0.433 1.00 73.25 153 SER A N 1
ATOM 1211 C CA . SER A 1 153 ? 5.316 8.608 0.573 1.00 73.25 153 SER A CA 1
ATOM 1212 C C . SER A 1 153 ? 4.033 9.281 1.078 1.00 73.25 153 SER A C 1
ATOM 1214 O O . SER A 1 153 ? 2.956 8.963 0.567 1.00 73.25 153 SER A O 1
ATOM 1216 N N . PRO A 1 154 ? 4.117 10.258 2.000 1.00 68.94 154 PRO A N 1
ATOM 1217 C CA . PRO A 1 154 ? 2.949 11.010 2.460 1.00 68.94 154 PRO A CA 1
ATOM 1218 C C . PRO A 1 154 ? 2.266 11.815 1.341 1.00 68.94 154 PRO A C 1
ATOM 1220 O O . PRO A 1 154 ? 1.125 12.235 1.507 1.00 68.94 154 PRO A O 1
ATOM 1223 N N . LEU A 1 155 ? 2.939 12.015 0.198 1.00 67.31 155 LEU A N 1
ATOM 1224 C CA . LEU A 1 155 ? 2.333 12.596 -1.006 1.00 67.31 155 LEU A CA 1
ATOM 1225 C C . LEU A 1 155 ? 1.286 11.666 -1.644 1.00 67.31 155 LEU A C 1
ATOM 1227 O O . LEU A 1 155 ? 0.358 12.146 -2.293 1.00 67.31 155 LEU A O 1
ATOM 1231 N N . TYR A 1 156 ? 1.423 10.349 -1.454 1.00 70.00 156 TYR A N 1
ATOM 1232 C CA . TYR A 1 156 ? 0.599 9.331 -2.111 1.00 70.00 156 TYR A CA 1
ATOM 1233 C C . TYR A 1 156 ? -0.277 8.559 -1.125 1.00 70.00 156 TYR A C 1
ATOM 1235 O O . TYR A 1 156 ? -1.475 8.419 -1.373 1.00 70.00 156 TYR A O 1
ATOM 1243 N N . ILE A 1 157 ? 0.278 8.139 0.016 1.00 75.38 157 ILE A N 1
ATOM 1244 C CA . ILE A 1 157 ? -0.458 7.534 1.131 1.00 75.38 157 ILE A CA 1
ATOM 1245 C C . ILE A 1 157 ? -0.595 8.584 2.231 1.00 75.38 157 ILE A C 1
ATOM 1247 O O . ILE A 1 157 ? 0.238 8.702 3.131 1.00 75.38 157 ILE A O 1
ATOM 1251 N N . ARG A 1 158 ? -1.647 9.394 2.120 1.00 77.75 158 ARG A N 1
ATOM 1252 C CA . ARG A 1 158 ? -1.995 10.408 3.115 1.00 77.75 158 ARG A CA 1
ATOM 1253 C C . ARG A 1 158 ? -2.632 9.745 4.333 1.00 77.75 158 ARG A C 1
ATOM 1255 O O . ARG A 1 158 ? -3.540 8.954 4.149 1.00 77.75 158 ARG A O 1
ATOM 1262 N N . ASP A 1 159 ? -2.173 10.109 5.528 1.00 83.12 159 ASP A N 1
ATOM 1263 C CA . ASP A 1 159 ? -2.669 9.712 6.853 1.00 83.12 159 ASP A CA 1
ATOM 1264 C C . ASP A 1 159 ? -3.491 8.408 6.922 1.00 83.12 159 ASP A C 1
ATOM 1266 O O . ASP A 1 159 ? -2.924 7.329 7.090 1.00 83.12 159 ASP A O 1
ATOM 1270 N N . ASP A 1 160 ? -4.813 8.511 6.788 1.00 87.31 160 ASP A N 1
ATOM 1271 C CA . ASP A 1 160 ? -5.800 7.440 6.933 1.00 87.31 160 ASP A CA 1
ATOM 1272 C C . ASP A 1 160 ? -6.122 6.695 5.622 1.00 87.31 160 ASP A C 1
ATOM 1274 O O . ASP A 1 160 ? -7.075 5.922 5.538 1.00 87.31 160 ASP A O 1
ATOM 1278 N N . ARG A 1 161 ? -5.308 6.865 4.583 1.00 90.62 161 ARG A N 1
ATOM 1279 C CA . ARG A 1 161 ? -5.286 5.966 3.429 1.00 90.62 161 ARG A CA 1
ATOM 1280 C C . ARG A 1 161 ? -4.426 4.748 3.722 1.00 90.62 161 ARG A C 1
ATOM 1282 O O . ARG A 1 161 ? -3.388 4.829 4.379 1.00 90.62 161 ARG A O 1
ATOM 1289 N N . VAL A 1 162 ? -4.861 3.611 3.199 1.00 93.25 162 VAL A N 1
ATOM 1290 C CA . VAL A 1 162 ? -4.103 2.362 3.239 1.00 93.25 162 VAL A CA 1
ATOM 1291 C C . VAL A 1 162 ? -4.008 1.800 1.837 1.00 93.25 162 VAL A C 1
ATOM 1293 O O . VAL A 1 162 ? -5.023 1.679 1.161 1.00 93.25 162 VAL A O 1
ATOM 1296 N N . ASP A 1 163 ? -2.807 1.438 1.411 1.00 92.06 163 ASP A N 1
ATOM 1297 C CA . ASP A 1 163 ? -2.616 0.736 0.148 1.00 92.06 163 ASP A CA 1
ATOM 1298 C C . ASP A 1 163 ? -2.527 -0.760 0.415 1.00 92.06 163 ASP A C 1
ATOM 1300 O O . ASP A 1 163 ? -1.725 -1.203 1.239 1.00 92.06 163 ASP A O 1
ATOM 1304 N N . MET A 1 164 ? -3.376 -1.551 -0.234 1.00 94.62 164 MET A N 1
ATOM 1305 C CA . MET A 1 164 ? -3.364 -3.005 -0.086 1.00 94.62 164 MET A CA 1
ATOM 1306 C C . MET A 1 164 ? -2.612 -3.620 -1.257 1.00 94.62 164 MET A C 1
ATOM 1308 O O . MET A 1 164 ? -2.969 -3.385 -2.412 1.00 94.62 164 MET A O 1
ATOM 1312 N N . PHE A 1 165 ? -1.593 -4.425 -0.962 1.00 94.38 165 PHE A N 1
ATOM 1313 C CA . PHE A 1 165 ? -0.828 -5.094 -2.008 1.00 94.38 165 PHE A CA 1
ATOM 1314 C C . PHE A 1 165 ? -1.657 -6.229 -2.601 1.00 94.38 165 PHE A C 1
ATOM 1316 O O . PHE A 1 165 ? -2.060 -7.133 -1.869 1.00 94.38 165 PHE A O 1
ATOM 1323 N N . VAL A 1 166 ? -1.905 -6.216 -3.910 1.00 93.44 166 VAL A N 1
ATOM 1324 C CA . VAL A 1 166 ? -2.798 -7.187 -4.581 1.00 93.44 166 VAL A CA 1
ATOM 1325 C C . VAL A 1 166 ? -2.074 -8.135 -5.546 1.00 93.44 166 VAL A C 1
ATOM 1327 O O . VAL A 1 166 ? -2.705 -8.954 -6.214 1.00 93.44 166 VAL A O 1
ATOM 1330 N N . GLY A 1 167 ? -0.738 -8.106 -5.557 1.00 92.56 167 GLY A N 1
ATOM 1331 C CA . GLY A 1 167 ? 0.091 -8.948 -6.421 1.00 92.56 167 GLY A CA 1
ATOM 1332 C C . GLY A 1 167 ? 0.380 -8.263 -7.748 1.00 92.56 167 GLY A C 1
ATOM 1333 O O . GLY A 1 167 ? 0.884 -7.152 -7.740 1.00 92.56 167 GLY A O 1
ATOM 1334 N N . VAL A 1 168 ? 0.105 -8.916 -8.878 1.00 87.56 168 VAL A N 1
ATOM 1335 C CA . VAL A 1 168 ? 0.370 -8.369 -10.230 1.00 87.56 168 VAL A CA 1
ATOM 1336 C C . VAL A 1 168 ? -0.868 -7.785 -10.908 1.00 87.56 168 VAL A C 1
ATOM 1338 O O . VAL A 1 168 ? -0.749 -7.009 -11.851 1.00 87.56 168 VAL A O 1
ATOM 1341 N N . HIS A 1 169 ? -2.060 -8.141 -10.427 1.00 79.44 169 HIS A N 1
ATOM 1342 C CA . HIS A 1 169 ? -3.307 -7.573 -10.917 1.00 79.44 169 HIS A CA 1
ATOM 1343 C C . HIS A 1 169 ? -3.717 -6.452 -9.968 1.00 79.44 169 HIS A C 1
ATOM 1345 O O . HIS A 1 169 ? -3.959 -6.698 -8.787 1.00 79.44 169 HIS A O 1
ATOM 1351 N N . GLY A 1 170 ? -3.728 -5.221 -10.469 1.00 71.75 170 GLY A N 1
ATOM 1352 C CA . GLY A 1 170 ? -4.099 -4.051 -9.692 1.00 71.75 170 GLY A CA 1
ATOM 1353 C C . GLY A 1 170 ? -5.608 -3.896 -9.537 1.00 71.75 170 GLY A C 1
ATOM 1354 O O . GLY A 1 170 ? -6.402 -4.839 -9.580 1.00 71.75 170 GLY A O 1
ATOM 1355 N N . GLY A 1 171 ? -6.016 -2.662 -9.279 1.00 64.81 171 GLY A N 1
ATOM 1356 C CA . GLY A 1 171 ? -7.417 -2.285 -9.229 1.00 64.81 171 GLY A CA 1
ATOM 1357 C C . GLY A 1 171 ? -7.562 -0.796 -8.987 1.00 64.81 171 GLY A C 1
ATOM 1358 O O . GLY A 1 171 ? -7.119 -0.276 -7.971 1.00 64.81 171 GLY A O 1
ATOM 1359 N N . GLY A 1 172 ? -8.199 -0.107 -9.929 1.00 58.06 172 GLY A N 1
ATOM 1360 C CA . GLY A 1 172 ? -8.526 1.313 -9.811 1.00 58.06 172 GLY A CA 1
ATOM 1361 C C . GLY A 1 172 ? -7.500 2.313 -10.330 1.00 58.06 172 GLY A C 1
ATOM 1362 O O . GLY A 1 172 ? -7.779 3.509 -10.281 1.00 58.06 172 GLY A O 1
ATOM 1363 N N . SER A 1 173 ? -6.394 1.849 -10.919 1.00 63.34 173 SER A N 1
ATOM 1364 C CA . SER A 1 173 ? -5.603 2.683 -11.827 1.00 63.34 173 SER A CA 1
ATOM 1365 C C . SER A 1 173 ? -6.240 2.655 -13.224 1.00 63.34 173 SER A C 1
ATOM 1367 O O . SER A 1 173 ? -6.357 1.573 -13.803 1.00 63.34 173 SER A O 1
ATOM 1369 N N . PRO A 1 174 ? -6.646 3.804 -13.799 1.00 59.16 174 PRO A N 1
ATOM 1370 C CA . PRO A 1 174 ? -7.184 3.858 -15.162 1.00 59.16 174 PRO A CA 1
ATOM 1371 C C . PRO A 1 174 ? -6.112 3.602 -16.234 1.00 59.16 174 PRO A C 1
ATOM 1373 O O . PRO A 1 174 ? -6.439 3.512 -17.412 1.00 59.16 174 PRO A O 1
ATOM 1376 N N . TYR A 1 175 ? -4.841 3.507 -15.835 1.00 61.72 175 TYR A N 1
ATOM 1377 C CA . TYR A 1 175 ? -3.699 3.347 -16.732 1.00 61.72 175 TYR A CA 1
ATOM 1378 C C . TYR A 1 175 ? -3.261 1.887 -16.904 1.00 61.72 175 TYR A C 1
ATOM 1380 O O . TYR A 1 175 ? -2.312 1.620 -17.636 1.00 61.72 175 TYR A O 1
ATOM 1388 N N . GLN A 1 176 ? -3.930 0.940 -16.240 1.00 69.50 176 GLN A N 1
ATOM 1389 C CA . GLN A 1 176 ? -3.663 -0.486 -16.416 1.00 69.50 176 GLN A CA 1
ATOM 1390 C C . GLN A 1 176 ? -4.472 -1.091 -17.569 1.00 69.50 176 GLN A C 1
ATOM 1392 O O . GLN A 1 176 ? -5.634 -0.718 -17.759 1.00 69.50 176 GLN A O 1
ATOM 1397 N N . PRO A 1 177 ? -3.920 -2.098 -18.272 1.00 73.75 177 PRO A N 1
ATOM 1398 C CA . PRO A 1 177 ? -4.701 -2.956 -19.156 1.00 73.75 177 PRO A CA 1
ATOM 1399 C C . PRO A 1 177 ? -5.890 -3.596 -18.429 1.00 73.75 177 PRO A C 1
ATOM 1401 O O . PRO A 1 177 ? -5.820 -3.900 -17.234 1.00 73.75 177 PRO A O 1
ATOM 1404 N N . GLN A 1 178 ? -6.983 -3.841 -19.154 1.00 76.19 178 GLN A N 1
ATOM 1405 C CA . GLN A 1 178 ? -8.235 -4.335 -18.574 1.00 76.19 178 GLN A CA 1
ATOM 1406 C C . GLN A 1 178 ? -8.047 -5.674 -17.839 1.00 76.19 178 GLN A C 1
ATOM 1408 O O . GLN A 1 178 ? -8.564 -5.853 -16.736 1.00 76.19 178 GLN A O 1
ATOM 1413 N N . GLU A 1 179 ? -7.253 -6.581 -18.398 1.00 77.25 179 GLU A N 1
ATOM 1414 C CA . GLU A 1 179 ? -6.864 -7.871 -17.816 1.00 77.25 179 GLU A CA 1
ATOM 1415 C C . GLU A 1 179 ? -6.079 -7.765 -16.495 1.00 77.25 179 GLU A C 1
ATOM 1417 O O . GLU A 1 179 ? -6.094 -8.698 -15.689 1.00 77.25 179 GLU A O 1
ATOM 1422 N N . LEU A 1 180 ? -5.431 -6.627 -16.233 1.00 80.25 180 LEU A N 1
ATOM 1423 C CA . LEU A 1 180 ? -4.709 -6.361 -14.985 1.00 80.25 180 LEU A CA 1
ATOM 1424 C C . LEU A 1 180 ? -5.491 -5.464 -14.022 1.00 80.25 180 LEU A C 1
ATOM 1426 O O . LEU A 1 180 ? -5.083 -5.313 -12.878 1.00 80.25 180 LEU A O 1
ATOM 1430 N N . SER A 1 181 ? -6.630 -4.917 -14.449 1.00 79.56 181 SER A N 1
ATOM 1431 C CA . SER A 1 181 ? -7.413 -3.935 -13.686 1.00 79.56 181 SER A CA 1
ATOM 1432 C C . SER A 1 181 ? -8.305 -4.525 -12.579 1.00 79.56 181 SER A C 1
ATOM 1434 O O . SER A 1 181 ? -9.024 -3.780 -11.904 1.00 79.56 181 SER A O 1
ATOM 1436 N N . ARG A 1 182 ? -8.303 -5.854 -12.396 1.00 85.69 182 ARG A N 1
ATOM 1437 C CA . ARG A 1 182 ? -9.165 -6.568 -11.437 1.00 85.69 182 ARG A CA 1
ATOM 1438 C C . ARG A 1 182 ? -8.359 -7.347 -10.412 1.00 85.69 182 ARG A C 1
ATOM 1440 O O . ARG A 1 182 ? -7.354 -7.955 -10.741 1.00 85.69 182 ARG A O 1
ATOM 1447 N N . ASN A 1 183 ? -8.876 -7.435 -9.192 1.00 91.00 183 ASN A N 1
ATOM 1448 C CA . ASN A 1 183 ? -8.310 -8.265 -8.133 1.00 91.00 183 ASN A CA 1
ATOM 1449 C C . ASN A 1 183 ? -9.413 -8.826 -7.224 1.00 91.00 183 ASN A C 1
ATOM 1451 O O . ASN A 1 183 ? -10.552 -8.354 -7.244 1.00 91.00 183 ASN A O 1
ATOM 1455 N N . LEU A 1 184 ? -9.062 -9.799 -6.377 1.00 92.94 184 LEU A N 1
ATOM 1456 C CA . LEU A 1 184 ? -10.031 -10.516 -5.537 1.00 92.94 184 LEU A CA 1
ATOM 1457 C C . LEU A 1 184 ? -10.782 -9.611 -4.547 1.00 92.94 184 LEU A C 1
ATOM 1459 O O . LEU A 1 184 ? -11.924 -9.905 -4.194 1.00 92.94 184 LEU A O 1
ATOM 1463 N N . PHE A 1 185 ? -10.164 -8.525 -4.074 1.00 94.38 185 PHE A N 1
ATOM 1464 C CA . PHE A 1 185 ? -10.826 -7.580 -3.171 1.00 94.38 185 PHE A CA 1
ATOM 1465 C C . PHE A 1 185 ? -11.823 -6.700 -3.921 1.00 94.38 185 PHE A C 1
ATOM 1467 O O . PHE A 1 185 ? -12.955 -6.533 -3.458 1.00 94.38 185 PHE A O 1
ATOM 1474 N N . LEU A 1 186 ? -11.444 -6.203 -5.101 1.00 91.12 186 LEU A N 1
ATOM 1475 C CA . LEU A 1 186 ? -12.347 -5.450 -5.968 1.00 91.12 186 LEU A CA 1
ATOM 1476 C C . LEU A 1 186 ? -13.560 -6.296 -6.378 1.00 91.12 186 LEU A C 1
ATOM 1478 O O . LEU A 1 186 ? -14.694 -5.831 -6.271 1.00 91.12 186 LEU A O 1
ATOM 1482 N N . ASP A 1 187 ? -13.337 -7.556 -6.757 1.00 91.12 187 ASP A N 1
ATOM 1483 C CA . ASP A 1 187 ? -14.395 -8.496 -7.145 1.00 91.12 187 ASP A CA 1
ATOM 1484 C C . ASP A 1 187 ? -15.370 -8.805 -5.996 1.00 91.12 187 ASP A C 1
ATOM 1486 O O . ASP A 1 187 ? -16.550 -9.066 -6.224 1.00 91.12 187 ASP A O 1
ATOM 1490 N N . ALA A 1 188 ? -14.907 -8.716 -4.746 1.00 93.56 188 ALA A N 1
ATOM 1491 C CA . ALA A 1 188 ? -15.741 -8.845 -3.551 1.00 93.56 188 ALA A CA 1
ATOM 1492 C C . ALA A 1 188 ? -16.443 -7.533 -3.133 1.00 93.56 188 ALA A C 1
ATOM 1494 O O . ALA A 1 188 ? -17.097 -7.462 -2.081 1.00 93.56 188 ALA A O 1
ATOM 1495 N N . GLY A 1 189 ? -16.311 -6.468 -3.928 1.00 92.69 189 GLY A N 1
ATOM 1496 C CA . GLY A 1 189 ? -16.891 -5.156 -3.648 1.00 92.69 189 GLY A CA 1
ATOM 1497 C C . GLY A 1 189 ? -16.198 -4.426 -2.498 1.00 92.69 189 GLY A C 1
ATOM 1498 O O . GLY A 1 189 ? -16.868 -3.770 -1.695 1.00 92.69 189 GLY A O 1
ATOM 1499 N N . ILE A 1 190 ? -14.879 -4.592 -2.360 1.00 94.06 190 ILE A N 1
ATOM 1500 C CA . ILE A 1 190 ? -14.025 -3.650 -1.631 1.00 94.06 190 ILE A CA 1
ATOM 1501 C C . ILE A 1 190 ? -13.559 -2.621 -2.660 1.00 94.06 190 ILE A C 1
ATOM 1503 O O . ILE A 1 190 ? -12.623 -2.851 -3.426 1.00 94.06 190 ILE A O 1
ATOM 1507 N N . HIS A 1 191 ? -14.278 -1.508 -2.741 1.00 91.25 191 HIS A N 1
ATOM 1508 C CA . HIS A 1 191 ? -13.970 -0.460 -3.707 1.00 91.25 191 HIS A CA 1
ATOM 1509 C C . HIS A 1 191 ? -12.857 0.446 -3.165 1.00 91.25 191 HIS A C 1
ATOM 1511 O O . HIS A 1 191 ? -13.000 0.945 -2.045 1.00 91.25 191 HIS A O 1
ATOM 1517 N N . PRO A 1 192 ? -11.770 0.665 -3.928 1.00 90.69 192 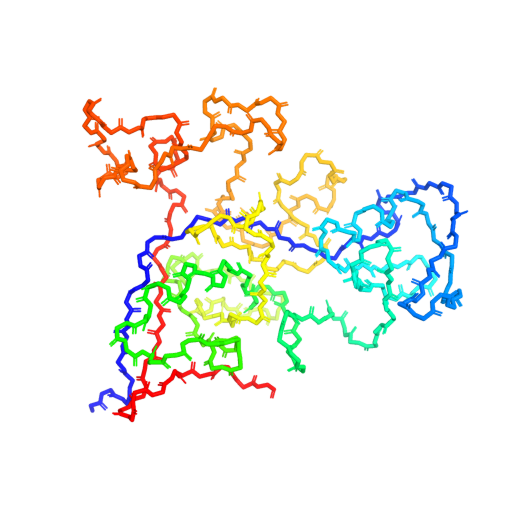PRO A N 1
ATOM 1518 C CA . PRO A 1 192 ? -10.730 1.605 -3.555 1.00 90.69 192 PRO A CA 1
ATOM 1519 C C . PRO A 1 192 ? -11.221 3.049 -3.704 1.00 90.69 192 PRO A C 1
ATOM 1521 O O . PRO A 1 192 ? -12.274 3.319 -4.301 1.00 90.69 192 PRO A O 1
ATOM 1524 N N . LEU A 1 193 ? -10.429 3.984 -3.186 1.00 88.44 193 LEU A N 1
ATOM 1525 C CA . LEU A 1 193 ? -10.547 5.383 -3.557 1.00 88.44 193 LEU A CA 1
ATOM 1526 C C . LEU A 1 193 ? -10.168 5.571 -5.032 1.00 88.44 193 LEU A C 1
ATOM 1528 O O . LEU A 1 193 ? -9.114 5.117 -5.475 1.00 88.44 193 LEU A O 1
ATOM 1532 N N . TYR A 1 194 ? -11.014 6.281 -5.768 1.00 83.56 194 TYR A N 1
ATOM 1533 C CA . TYR A 1 194 ? -10.814 6.686 -7.157 1.00 83.56 194 TYR A CA 1
ATOM 1534 C C . TYR A 1 194 ? -10.736 8.201 -7.252 1.00 83.56 194 TYR A C 1
ATOM 1536 O O . TYR A 1 194 ? -11.381 8.871 -6.451 1.00 83.56 194 TYR A O 1
ATOM 1544 N N . PRO A 1 195 ? -10.041 8.768 -8.257 1.00 77.81 195 PRO A N 1
ATOM 1545 C CA . PRO A 1 195 ? -10.016 10.212 -8.508 1.00 77.81 195 PRO A CA 1
ATOM 1546 C C . PRO A 1 195 ? -11.381 10.924 -8.429 1.00 77.81 195 PRO A C 1
ATOM 1548 O O . PRO A 1 195 ? -11.451 12.067 -7.990 1.00 77.81 195 PRO A O 1
ATOM 1551 N N . SER A 1 196 ? -12.470 10.239 -8.789 1.00 77.69 196 SER A N 1
ATOM 1552 C CA . SER A 1 196 ? -13.847 10.743 -8.703 1.00 77.69 196 SER A CA 1
ATOM 1553 C C . SER A 1 196 ? -14.396 10.913 -7.282 1.00 77.69 196 SER A C 1
ATOM 1555 O O . SER A 1 196 ? -15.395 11.602 -7.104 1.00 77.69 196 SER A O 1
ATOM 1557 N N . ASP A 1 197 ? -13.778 10.301 -6.272 1.00 84.81 197 ASP A N 1
ATOM 1558 C CA . ASP A 1 197 ? -14.178 10.444 -4.865 1.00 84.81 197 ASP A CA 1
ATOM 1559 C C . ASP A 1 197 ? -13.732 11.791 -4.271 1.00 84.81 197 ASP A C 1
ATOM 1561 O O . ASP A 1 197 ? -14.028 12.108 -3.121 1.00 84.81 197 ASP A O 1
ATOM 1565 N N . TRP A 1 198 ? -13.027 12.605 -5.057 1.00 80.25 198 TRP A N 1
ATOM 1566 C CA . TRP A 1 198 ? -12.685 13.983 -4.741 1.00 80.25 198 TRP A CA 1
ATOM 1567 C C . TRP A 1 198 ? -13.474 14.914 -5.661 1.00 80.25 198 TRP A C 1
ATOM 1569 O O . TRP A 1 198 ? -13.446 14.766 -6.881 1.00 80.25 198 TRP A O 1
ATOM 1579 N N . LYS A 1 199 ? -14.139 15.933 -5.103 1.00 73.81 199 LYS A N 1
ATOM 1580 C CA . LYS A 1 199 ? -14.879 16.910 -5.930 1.00 73.81 199 LYS A CA 1
ATOM 1581 C C . LYS A 1 199 ? -13.975 17.760 -6.822 1.00 73.81 199 LYS A C 1
ATOM 1583 O O . LYS A 1 199 ? -14.434 18.284 -7.831 1.00 73.81 199 LYS A O 1
ATOM 1588 N N . LEU A 1 200 ? -12.716 17.928 -6.425 1.00 68.25 200 LEU A N 1
ATOM 1589 C CA . LEU A 1 200 ? -11.710 18.691 -7.152 1.00 68.25 200 LEU A CA 1
ATOM 1590 C C . LEU A 1 200 ? -10.470 17.813 -7.327 1.00 68.25 200 LEU A C 1
ATOM 1592 O O . LEU A 1 200 ? -9.616 17.722 -6.441 1.00 68.25 200 LEU A O 1
ATOM 1596 N N . TYR A 1 201 ? -10.417 17.150 -8.479 1.00 67.19 201 TYR A N 1
ATOM 1597 C CA . TYR A 1 201 ? -9.275 16.383 -8.954 1.00 67.19 201 TYR A CA 1
ATOM 1598 C C . TYR A 1 201 ? -8.995 16.783 -10.403 1.00 67.19 201 TYR A C 1
ATOM 1600 O O . TYR A 1 201 ? -9.785 16.473 -11.293 1.00 67.19 201 TYR A O 1
ATOM 1608 N N . SER A 1 202 ? -7.873 17.457 -10.646 1.00 62.78 202 SER A N 1
ATOM 1609 C CA . SER A 1 202 ? -7.353 17.709 -12.000 1.00 62.78 202 SER A CA 1
ATOM 1610 C C . SER A 1 202 ? -6.085 16.904 -12.288 1.00 62.78 202 SER A C 1
ATOM 1612 O O . SER A 1 202 ? -5.856 16.488 -13.419 1.00 62.78 202 SER A O 1
ATOM 1614 N N . SER A 1 203 ? -5.282 16.619 -11.262 1.00 65.56 203 SER A N 1
ATOM 1615 C CA . SER A 1 203 ? -4.099 15.762 -11.341 1.00 65.56 203 SER A CA 1
ATOM 1616 C C . SER A 1 203 ? -3.702 15.266 -9.951 1.00 65.56 203 SER A C 1
ATOM 1618 O O . SER A 1 203 ? -4.265 15.694 -8.944 1.00 65.56 203 SER A O 1
ATOM 1620 N N . GLU A 1 204 ? -2.695 14.392 -9.859 1.00 60.28 204 GLU A N 1
ATOM 1621 C CA . GLU A 1 204 ? -2.187 13.921 -8.565 1.00 60.28 204 GLU A CA 1
ATOM 1622 C C . GLU A 1 204 ? -1.628 15.029 -7.668 1.00 60.28 204 GLU A C 1
ATOM 1624 O O . GLU A 1 204 ? -1.742 14.955 -6.444 1.00 60.28 204 GLU A O 1
ATOM 1629 N N . LYS A 1 205 ? -1.041 16.058 -8.288 1.00 60.78 205 LYS A N 1
ATOM 1630 C CA . LYS A 1 205 ? -0.424 17.204 -7.609 1.00 60.78 205 LYS A CA 1
ATOM 1631 C C . LYS A 1 205 ? -1.436 18.293 -7.254 1.00 60.78 205 LYS A C 1
ATOM 1633 O O . LYS A 1 205 ? -1.156 19.121 -6.396 1.00 60.78 205 LYS A O 1
ATOM 1638 N N . GLU A 1 206 ? -2.602 18.272 -7.890 1.00 61.88 206 GLU A N 1
ATOM 1639 C CA . GLU A 1 206 ? -3.658 19.282 -7.751 1.00 61.88 206 GLU A CA 1
ATOM 1640 C C . GLU A 1 206 ? -4.903 18.720 -7.046 1.00 61.88 206 GLU A C 1
ATOM 1642 O O . GLU A 1 206 ? -5.999 19.271 -7.142 1.00 61.88 206 GLU A O 1
ATOM 1647 N N . ARG A 1 207 ? -4.744 17.606 -6.319 1.00 69.00 207 ARG A N 1
ATOM 1648 C CA . ARG A 1 207 ? -5.798 17.039 -5.471 1.00 69.00 207 ARG A CA 1
ATOM 1649 C C . ARG A 1 207 ? -6.153 18.021 -4.362 1.00 69.00 207 ARG A C 1
ATOM 1651 O O . ARG A 1 207 ? -5.275 18.494 -3.637 1.00 69.00 207 ARG A O 1
ATOM 1658 N N . PHE A 1 208 ? -7.445 18.266 -4.175 1.00 72.06 208 PHE A N 1
ATOM 1659 C CA . PHE A 1 208 ? -7.907 19.010 -3.014 1.00 72.06 208 PHE A CA 1
ATOM 1660 C C . PHE A 1 208 ? -7.923 18.117 -1.768 1.00 72.06 208 PHE A C 1
ATOM 1662 O O . PHE A 1 208 ? -8.657 17.133 -1.695 1.00 72.06 208 PHE A O 1
ATOM 1669 N N . TRP A 1 209 ? -7.128 18.500 -0.771 1.00 78.06 209 TRP A N 1
ATOM 1670 C CA . TRP A 1 209 ? -7.024 17.829 0.519 1.00 78.06 209 TRP A CA 1
ATOM 1671 C C . TRP A 1 209 ? -7.579 18.738 1.611 1.00 78.06 209 TRP A C 1
ATOM 1673 O O . TRP A 1 209 ? -7.019 19.799 1.889 1.00 78.06 209 TRP A O 1
ATOM 1683 N N . CYS A 1 210 ? -8.661 18.321 2.267 1.00 83.19 210 CYS A N 1
ATOM 1684 C CA . CYS A 1 210 ? -9.185 19.079 3.402 1.00 83.19 210 CYS A CA 1
ATOM 1685 C C . CYS A 1 210 ? -8.152 19.124 4.543 1.00 83.19 210 CYS A C 1
ATOM 1687 O O . CYS A 1 210 ? -7.563 18.081 4.836 1.00 83.19 210 CYS A O 1
ATOM 1689 N N . PRO A 1 211 ? -7.945 20.264 5.227 1.00 85.06 211 PRO A N 1
ATOM 1690 C CA . PRO A 1 211 ? -7.125 20.313 6.440 1.00 85.06 211 PRO A CA 1
ATOM 1691 C C . PRO A 1 211 ? -7.598 19.287 7.481 1.00 85.06 211 PRO A C 1
ATOM 1693 O O . PRO A 1 211 ? -8.798 19.018 7.571 1.00 85.06 211 PRO A O 1
ATOM 1696 N N . LYS A 1 212 ? -6.679 18.701 8.262 1.00 83.81 212 LYS A N 1
ATOM 1697 C CA . LYS A 1 212 ? -6.981 17.582 9.183 1.00 83.81 212 LYS A CA 1
ATOM 1698 C C . LYS A 1 212 ? -8.041 17.972 10.218 1.00 83.81 212 LYS A C 1
ATOM 1700 O O . LYS A 1 212 ? -8.959 17.214 10.500 1.00 83.81 212 LYS A O 1
ATOM 1705 N N . GLU A 1 213 ? -7.960 19.198 10.712 1.00 87.50 213 GLU A N 1
ATOM 1706 C CA . GLU A 1 213 ? -8.889 19.830 11.648 1.00 87.50 213 GLU A CA 1
ATOM 1707 C C . GLU A 1 213 ? -10.269 20.152 11.050 1.00 87.50 213 GLU A C 1
ATOM 1709 O O . GLU A 1 213 ? -11.208 20.453 11.786 1.00 87.50 213 GLU A O 1
ATOM 1714 N N . LYS A 1 214 ? -10.396 20.094 9.721 1.00 89.31 214 LYS A N 1
ATOM 1715 C CA . LYS A 1 214 ? -11.638 20.306 8.971 1.00 89.31 214 LYS A CA 1
ATOM 1716 C C . LYS A 1 214 ? -12.249 19.001 8.460 1.00 89.31 214 LYS A C 1
ATOM 1718 O O . LYS A 1 214 ? -13.293 19.061 7.809 1.00 89.31 214 LYS A O 1
ATOM 1723 N N . LEU A 1 215 ? -11.619 17.852 8.707 1.00 88.94 215 LEU A N 1
ATOM 1724 C CA . LEU A 1 215 ? -12.184 16.561 8.323 1.00 88.94 215 LEU A CA 1
ATOM 1725 C C . LEU A 1 215 ? -13.496 16.305 9.084 1.00 88.94 215 LEU A C 1
ATOM 1727 O O . LEU A 1 215 ? -13.576 16.639 10.269 1.00 88.94 215 LEU A O 1
ATOM 1731 N N . PRO A 1 216 ? -14.518 15.717 8.434 1.00 86.69 216 PRO A N 1
ATOM 1732 C CA . PRO A 1 216 ? -15.783 15.416 9.091 1.00 86.69 216 PRO A CA 1
ATOM 1733 C C . PRO A 1 216 ? -15.592 14.492 10.297 1.00 86.69 216 PRO A C 1
ATOM 1735 O O . PRO A 1 216 ? -15.087 13.378 10.157 1.00 86.69 216 PRO A O 1
ATOM 1738 N N . ARG A 1 217 ? -16.070 14.904 11.476 1.00 86.62 217 ARG A N 1
ATOM 1739 C CA . ARG A 1 217 ? -16.146 14.022 12.656 1.00 86.62 217 ARG A CA 1
ATOM 1740 C C . ARG A 1 217 ? -17.089 12.847 12.416 1.00 86.62 217 ARG A C 1
ATOM 1742 O O . ARG A 1 217 ? -16.828 11.742 12.883 1.00 86.62 217 ARG A O 1
ATOM 1749 N N . ASN A 1 218 ? -18.180 13.100 11.692 1.00 88.31 218 ASN A N 1
ATOM 1750 C CA . ASN A 1 218 ? -19.059 12.075 11.145 1.00 88.31 218 ASN A CA 1
ATOM 1751 C C . ASN A 1 218 ? -19.011 12.130 9.605 1.00 88.31 218 ASN A C 1
ATOM 1753 O O . ASN A 1 218 ? -19.677 12.986 9.017 1.00 88.31 218 ASN A O 1
ATOM 1757 N N . PRO A 1 219 ? -18.275 11.209 8.956 1.00 86.81 219 PRO A N 1
ATOM 1758 C CA . PRO A 1 219 ? -18.198 11.086 7.496 1.00 86.81 219 PRO A CA 1
ATOM 1759 C C . PRO A 1 219 ? -19.563 11.055 6.785 1.00 86.81 219 PRO A C 1
ATOM 1761 O O . PRO A 1 219 ? -19.709 11.609 5.700 1.00 86.81 219 PRO A O 1
ATOM 1764 N N . PHE A 1 220 ? -20.591 10.476 7.416 1.00 88.31 220 PHE A N 1
ATOM 1765 C CA . PHE A 1 220 ? -21.931 10.328 6.832 1.00 88.31 220 PHE A CA 1
ATOM 1766 C C . PHE A 1 220 ? -22.838 11.551 7.023 1.00 88.31 220 PHE A C 1
ATOM 1768 O O . PHE A 1 220 ? -23.915 11.611 6.435 1.00 88.31 220 PHE A O 1
ATOM 1775 N N . SER A 1 221 ? -22.443 12.517 7.856 1.00 89.81 221 SER A N 1
ATOM 1776 C CA . SER A 1 221 ? -23.221 13.737 8.090 1.00 89.81 221 SER A CA 1
ATOM 1777 C C . SER A 1 221 ? -22.312 14.920 8.461 1.00 89.81 221 SER A C 1
ATOM 1779 O O . SER A 1 221 ? -22.345 15.370 9.612 1.00 89.81 221 SER A O 1
ATOM 1781 N N . PRO A 1 222 ? -21.505 15.443 7.515 1.00 88.38 222 PRO A N 1
ATOM 1782 C CA . PRO A 1 222 ? -20.605 16.563 7.783 1.00 88.38 222 PRO A CA 1
ATOM 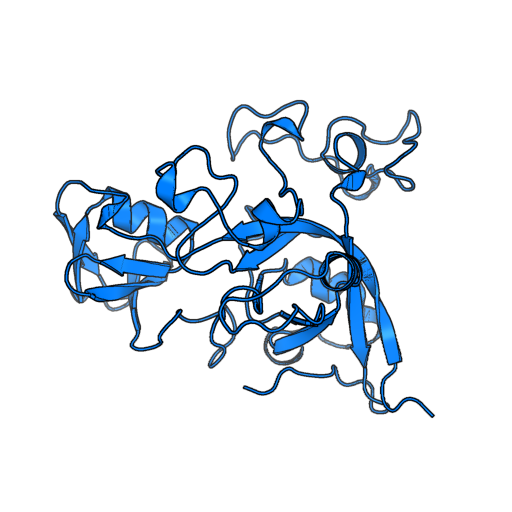1783 C C . PRO A 1 222 ? -21.366 17.859 8.086 1.00 88.38 222 PRO A C 1
ATOM 1785 O O . PRO A 1 222 ? -22.286 18.247 7.355 1.00 88.38 222 PRO A O 1
ATOM 1788 N N . SER A 1 223 ? -20.936 18.576 9.120 1.00 90.62 223 SER A N 1
ATOM 1789 C CA . SER A 1 223 ? -21.445 19.911 9.450 1.00 90.62 223 SER A CA 1
ATOM 1790 C C . SER A 1 223 ? -21.013 20.966 8.420 1.00 90.62 223 SER A C 1
ATOM 1792 O O . SER A 1 223 ? -20.177 20.723 7.552 1.00 90.62 223 SER A O 1
ATOM 1794 N N . GLU A 1 224 ? -21.601 22.164 8.472 1.00 87.69 224 GLU A N 1
ATOM 1795 C CA . GLU A 1 224 ? -21.277 23.251 7.531 1.00 87.69 224 GLU A CA 1
ATOM 1796 C C . GLU A 1 224 ? -19.846 23.782 7.663 1.00 87.69 224 GLU A C 1
ATOM 1798 O O . GLU A 1 224 ? -19.267 24.234 6.679 1.00 87.69 224 GLU A O 1
ATOM 1803 N N . SER A 1 225 ? -19.267 23.716 8.863 1.00 89.62 225 SER A N 1
ATOM 1804 C CA . SER A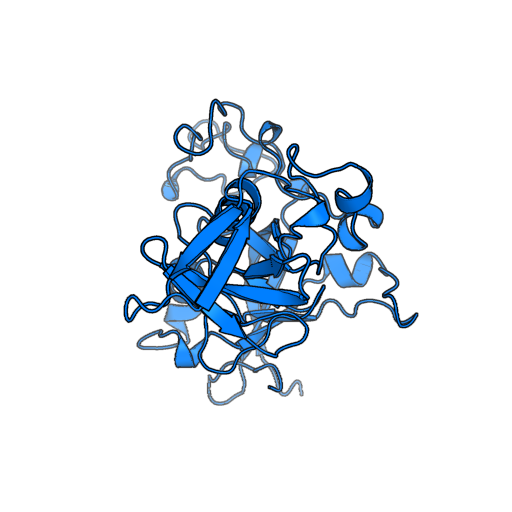 1 225 ? -17.904 24.189 9.122 1.00 89.62 225 SER A CA 1
ATOM 1805 C C . SER A 1 225 ? -16.827 23.164 8.748 1.00 89.62 225 SER A C 1
ATOM 1807 O O . SER A 1 225 ? -15.640 23.520 8.709 1.00 89.62 225 SER A O 1
ATOM 1809 N N . GLU A 1 226 ? -17.244 21.925 8.473 1.00 91.31 226 GLU A N 1
ATOM 1810 C CA . GLU A 1 226 ? -16.417 20.799 8.058 1.00 91.31 226 GLU A CA 1
ATOM 1811 C C . GLU A 1 226 ? -16.348 20.693 6.536 1.00 91.31 226 GLU A C 1
ATOM 1813 O O . GLU A 1 226 ? -17.216 21.129 5.776 1.00 91.31 226 GLU A O 1
ATOM 1818 N N . CYS A 1 227 ? -15.257 20.108 6.076 1.00 87.31 227 CYS A N 1
ATOM 1819 C CA . CYS A 1 227 ? -14.918 20.077 4.679 1.00 87.31 227 CYS A CA 1
ATOM 1820 C C . CYS A 1 227 ? -15.644 18.937 3.961 1.00 87.31 227 CYS A C 1
ATOM 1822 O O . CYS A 1 227 ? -15.471 17.761 4.276 1.00 87.31 227 CYS A O 1
ATOM 1824 N N . LYS A 1 228 ? -16.456 19.303 2.966 1.00 87.81 228 LYS A N 1
ATOM 1825 C CA . LYS A 1 228 ? -17.326 18.373 2.231 1.00 87.81 228 LYS A CA 1
ATOM 1826 C C . LYS A 1 228 ? -16.748 17.911 0.893 1.00 87.81 228 LYS A C 1
ATOM 1828 O O . LYS A 1 228 ? -17.414 17.162 0.193 1.00 87.81 228 LYS A O 1
ATOM 1833 N N . LEU A 1 229 ? -15.572 18.396 0.491 1.00 85.81 229 LEU A N 1
ATOM 1834 C CA . LEU A 1 229 ? -15.012 18.163 -0.853 1.00 85.81 229 LEU A CA 1
ATOM 1835 C C . LEU A 1 229 ? -14.094 16.934 -0.947 1.00 85.81 229 LEU A C 1
ATOM 1837 O O . LEU A 1 229 ? -13.770 16.507 -2.053 1.00 85.81 229 LEU A O 1
ATOM 1841 N N . ASP A 1 230 ? -13.679 16.394 0.196 1.00 86.62 230 ASP A N 1
ATOM 1842 C CA . ASP A 1 230 ? -12.744 15.272 0.314 1.00 86.62 230 ASP A CA 1
ATOM 1843 C C . ASP A 1 230 ? -13.483 13.934 0.471 1.00 86.62 230 ASP A C 1
ATOM 1845 O O . ASP A 1 230 ? -14.661 13.895 0.847 1.00 86.62 230 ASP A O 1
ATOM 1849 N N . TYR A 1 231 ? -12.777 12.840 0.177 1.00 88.56 231 TYR A N 1
ATOM 1850 C CA . TYR A 1 231 ? -13.295 11.470 0.162 1.00 88.56 231 TYR A CA 1
ATOM 1851 C C . TYR A 1 231 ? -13.962 11.048 1.473 1.00 88.56 231 TYR A C 1
ATOM 1853 O O . TYR A 1 231 ? -14.882 10.235 1.444 1.00 88.56 231 TYR A O 1
ATOM 1861 N N . HIS A 1 232 ? -13.589 11.648 2.606 1.00 90.81 232 HIS A N 1
ATOM 1862 C CA . HIS A 1 232 ? -14.283 11.425 3.875 1.00 90.81 232 HIS A CA 1
ATOM 1863 C C . HIS A 1 232 ? -15.780 11.750 3.805 1.00 90.81 232 HIS A C 1
ATOM 1865 O O . HIS A 1 232 ? -16.584 11.076 4.432 1.00 90.81 232 HIS A O 1
ATOM 1871 N N . ALA A 1 233 ? -16.162 12.791 3.066 1.00 89.12 233 ALA A N 1
ATOM 1872 C CA . ALA A 1 233 ? -17.557 13.199 2.906 1.00 89.12 233 ALA A CA 1
ATOM 1873 C C . ALA A 1 233 ? -18.190 12.653 1.618 1.00 89.12 233 ALA A C 1
ATOM 1875 O O . ALA A 1 233 ? -19.409 12.529 1.542 1.00 89.12 233 ALA A O 1
ATOM 1876 N N . GLN A 1 234 ? -17.379 12.392 0.590 1.00 90.19 234 GLN A N 1
ATOM 1877 C CA . GLN A 1 234 ? -17.855 11.972 -0.732 1.00 90.19 234 GLN A CA 1
ATOM 1878 C C . GLN A 1 234 ? -17.970 10.451 -0.890 1.00 90.19 234 GLN A C 1
ATOM 1880 O O . GLN A 1 234 ? -18.821 9.999 -1.647 1.00 90.19 234 GLN A O 1
ATOM 1885 N N . ALA A 1 235 ? -17.148 9.678 -0.176 1.00 91.38 235 ALA A N 1
ATOM 1886 C CA . ALA A 1 235 ? -17.144 8.215 -0.207 1.00 91.38 235 ALA A CA 1
ATOM 1887 C C . ALA A 1 235 ? -16.997 7.595 1.206 1.00 91.38 235 ALA A C 1
ATOM 1889 O O . ALA A 1 235 ? -16.135 6.729 1.425 1.00 91.38 235 ALA A O 1
ATOM 1890 N N . PRO A 1 236 ? -17.799 8.029 2.204 1.00 92.38 236 PRO A N 1
ATOM 1891 C CA . PRO A 1 236 ? -17.677 7.570 3.592 1.00 92.38 236 PRO A CA 1
ATOM 1892 C C . PRO A 1 236 ? -17.850 6.049 3.744 1.00 92.38 236 PRO A C 1
ATOM 1894 O O . PRO A 1 236 ? -17.263 5.427 4.630 1.00 92.38 236 PRO A O 1
ATOM 1897 N N . GLU A 1 237 ? -18.614 5.413 2.857 1.00 93.62 237 GLU A N 1
ATOM 1898 C CA . GLU A 1 237 ? -18.863 3.972 2.832 1.00 93.62 237 GLU A CA 1
ATOM 1899 C C . GLU A 1 237 ? -17.628 3.132 2.473 1.00 93.62 237 GLU A C 1
ATOM 1901 O O . GLU A 1 237 ? -17.602 1.923 2.749 1.00 93.62 237 GLU A O 1
ATOM 1906 N N . LYS A 1 238 ? -16.595 3.745 1.877 1.00 94.44 238 LYS A N 1
ATOM 1907 C CA . LYS A 1 238 ? -15.327 3.076 1.549 1.00 94.44 238 LYS A CA 1
ATOM 1908 C C . LYS A 1 238 ? -14.407 2.937 2.755 1.00 94.44 238 LYS A C 1
ATOM 1910 O O . LYS A 1 238 ? -13.583 2.024 2.767 1.00 94.44 238 LYS A O 1
ATOM 1915 N N . GLY A 1 239 ? -14.598 3.755 3.790 1.00 95.06 239 GLY A N 1
ATOM 1916 C CA . GLY A 1 239 ? -13.875 3.638 5.050 1.00 95.06 239 GLY A CA 1
ATOM 1917 C C . GLY A 1 239 ? -14.036 2.246 5.673 1.00 95.06 239 GLY A C 1
ATOM 1918 O O . GLY A 1 239 ? -15.117 1.643 5.673 1.00 95.06 239 GLY A O 1
ATOM 1919 N N . MET A 1 240 ? -12.936 1.705 6.190 1.00 96.50 240 MET A N 1
ATOM 1920 C CA . MET A 1 240 ? -12.886 0.406 6.855 1.00 96.50 240 MET A CA 1
ATOM 1921 C C . MET A 1 240 ? -12.190 0.548 8.196 1.00 96.50 240 MET A C 1
ATOM 1923 O O . MET A 1 240 ? -11.066 1.036 8.261 1.00 96.50 240 MET A O 1
ATOM 1927 N N . GLU A 1 241 ? -12.833 0.105 9.274 1.00 96.50 241 GLU A N 1
ATOM 1928 C CA . GLU A 1 241 ? -12.174 0.091 10.576 1.00 96.50 241 GLU A CA 1
ATOM 1929 C C . GLU A 1 241 ? -10.936 -0.813 10.525 1.00 96.50 241 GLU A C 1
ATOM 1931 O O . GLU A 1 241 ? -11.029 -1.988 10.158 1.00 96.50 241 GLU A O 1
ATOM 1936 N N . MET A 1 242 ? -9.789 -0.275 10.936 1.00 97.19 242 MET A N 1
ATOM 1937 C CA . MET A 1 242 ? -8.566 -1.044 11.117 1.00 97.19 242 MET A CA 1
ATOM 1938 C C . MET A 1 242 ? -8.232 -1.154 12.600 1.00 97.19 242 MET A C 1
ATOM 1940 O O . MET A 1 242 ? -8.285 -0.178 13.348 1.00 97.19 242 MET A O 1
ATOM 1944 N N . ARG A 1 243 ? -7.863 -2.356 13.035 1.00 97.50 243 ARG A N 1
ATOM 1945 C CA . ARG A 1 243 ? -7.447 -2.642 14.409 1.00 97.50 243 ARG A CA 1
ATOM 1946 C C . ARG A 1 243 ? -6.041 -3.213 14.427 1.00 97.50 243 ARG A C 1
ATOM 1948 O O . ARG A 1 243 ? -5.666 -3.961 13.533 1.00 97.50 243 ARG A O 1
ATOM 1955 N N . ILE A 1 244 ? -5.303 -2.912 15.483 1.00 96.94 244 ILE A N 1
ATOM 1956 C CA . ILE A 1 244 ? -4.025 -3.549 15.820 1.00 96.94 244 ILE A CA 1
ATOM 1957 C C . ILE A 1 244 ? -4.107 -4.153 17.216 1.00 96.94 244 ILE A C 1
ATOM 1959 O O . ILE A 1 244 ? -5.086 -3.952 17.938 1.00 96.94 244 ILE A O 1
ATOM 1963 N N . PHE A 1 245 ? -3.073 -4.885 17.613 1.00 96.25 245 PHE A N 1
ATOM 1964 C CA . PHE A 1 245 ? -3.073 -5.617 18.870 1.00 96.25 245 PHE A CA 1
ATOM 1965 C C . PHE A 1 245 ? -1.805 -5.334 19.663 1.00 96.25 245 PHE A C 1
ATOM 1967 O O . PHE A 1 245 ? -0.702 -5.363 19.118 1.00 96.25 245 PHE A O 1
ATOM 1974 N N . PHE A 1 246 ? -1.975 -5.107 20.960 1.00 94.62 246 PHE A N 1
ATOM 1975 C CA . PHE A 1 246 ? -0.882 -4.989 21.916 1.00 94.62 246 PHE A CA 1
ATOM 1976 C C . PHE A 1 246 ? -0.808 -6.239 22.790 1.00 94.62 246 PHE A C 1
ATOM 1978 O O . PHE A 1 246 ? -1.836 -6.801 23.180 1.00 94.62 246 PHE A O 1
ATOM 1985 N N . ARG A 1 247 ? 0.412 -6.665 23.110 1.00 92.94 247 ARG A N 1
ATOM 1986 C CA . ARG A 1 247 ? 0.691 -7.627 24.177 1.00 92.94 247 ARG A CA 1
ATOM 1987 C C . ARG A 1 247 ? 0.590 -6.935 25.539 1.00 92.94 247 ARG A C 1
ATOM 1989 O O . ARG A 1 247 ? 0.568 -5.709 25.633 1.00 92.94 247 ARG A O 1
ATOM 1996 N N . LYS A 1 248 ? 0.560 -7.729 26.612 1.00 89.81 248 LYS A N 1
ATOM 1997 C CA . LYS A 1 248 ? 0.501 -7.222 27.997 1.00 89.81 248 LYS A CA 1
ATOM 1998 C C . LYS A 1 248 ? 1.693 -6.341 28.384 1.00 89.81 248 LYS A C 1
ATOM 2000 O O . LYS A 1 248 ? 1.542 -5.485 29.244 1.00 89.81 248 LYS A O 1
ATOM 2005 N N . ASP A 1 249 ? 2.846 -6.549 27.754 1.00 89.44 249 ASP A N 1
ATOM 2006 C CA . ASP A 1 249 ? 4.065 -5.759 27.960 1.00 89.44 249 ASP A CA 1
ATOM 2007 C C . ASP A 1 249 ? 4.063 -4.413 27.205 1.00 89.44 249 ASP A C 1
ATOM 2009 O O . ASP A 1 249 ? 5.044 -3.678 27.254 1.00 89.44 249 ASP A O 1
ATOM 2013 N N . GLY A 1 250 ? 2.979 -4.085 26.490 1.00 89.06 250 GLY A N 1
ATOM 2014 C CA . GLY A 1 250 ? 2.867 -2.863 25.693 1.00 89.06 250 GLY A CA 1
ATOM 2015 C C . GLY A 1 250 ? 3.519 -2.945 24.309 1.00 89.06 250 GLY A C 1
ATOM 2016 O O . GLY A 1 250 ? 3.468 -1.972 23.559 1.00 89.06 250 GLY A O 1
ATOM 2017 N N . SER A 1 251 ? 4.091 -4.089 23.920 1.00 91.06 251 SER A N 1
ATOM 2018 C CA . SER A 1 251 ? 4.615 -4.299 22.567 1.00 91.06 251 SER A CA 1
ATOM 2019 C C . SER A 1 251 ? 3.504 -4.607 21.558 1.00 91.06 251 SER A C 1
ATOM 2021 O O . SER A 1 251 ? 2.468 -5.188 21.892 1.00 91.06 251 SER A O 1
ATOM 2023 N N . LEU A 1 252 ? 3.723 -4.257 20.288 1.00 93.56 252 LEU A N 1
ATOM 2024 C CA . LEU A 1 252 ? 2.811 -4.618 19.200 1.00 93.56 252 LEU A CA 1
ATOM 2025 C C . LEU A 1 252 ? 2.886 -6.113 18.903 1.00 93.56 252 LEU A C 1
ATOM 2027 O O . LEU A 1 252 ? 3.973 -6.693 18.834 1.00 93.56 252 LEU A O 1
ATOM 2031 N N . VAL A 1 253 ? 1.736 -6.733 18.652 1.00 94.88 253 VAL A N 1
ATOM 2032 C CA . VAL A 1 253 ? 1.684 -8.055 18.025 1.00 94.88 253 VAL A CA 1
ATOM 2033 C C . VAL A 1 253 ? 2.192 -7.922 16.594 1.00 94.88 253 VAL A C 1
ATOM 2035 O O . VAL A 1 253 ? 1.807 -7.020 15.849 1.00 94.88 253 VAL A O 1
ATOM 2038 N N . ARG A 1 254 ? 3.094 -8.826 16.225 1.00 92.00 254 ARG A N 1
ATOM 2039 C CA . ARG A 1 254 ? 3.838 -8.784 14.969 1.00 92.00 254 ARG A CA 1
ATOM 2040 C C . ARG A 1 254 ? 3.417 -9.943 14.091 1.00 92.00 254 ARG A C 1
ATOM 2042 O O . ARG A 1 254 ? 3.138 -11.029 14.603 1.00 92.00 254 ARG A O 1
ATOM 2049 N N . CYS A 1 255 ? 3.410 -9.717 12.790 1.00 90.81 255 CYS A N 1
ATOM 2050 C CA . CYS A 1 255 ? 3.400 -10.807 11.837 1.00 90.81 255 CYS A CA 1
ATOM 2051 C C . CYS A 1 255 ? 4.668 -11.646 11.987 1.00 90.81 255 CYS A C 1
ATOM 2053 O O . CYS A 1 255 ? 5.731 -11.126 12.333 1.00 90.81 255 CYS A O 1
ATOM 2055 N N . ARG A 1 256 ? 4.544 -12.953 11.749 1.00 76.56 256 ARG A N 1
ATOM 2056 C CA . ARG A 1 256 ? 5.719 -13.812 11.608 1.00 76.56 256 ARG A CA 1
ATOM 2057 C C . ARG A 1 256 ? 6.376 -13.454 10.277 1.00 76.56 256 ARG A C 1
ATOM 2059 O O . ARG A 1 256 ? 5.688 -13.449 9.260 1.00 76.56 256 ARG A O 1
ATOM 2066 N N . THR A 1 257 ? 7.646 -13.078 10.342 1.00 57.62 257 THR A N 1
ATOM 2067 C CA . THR A 1 257 ? 8.535 -12.907 9.188 1.00 57.62 257 THR A CA 1
ATOM 2068 C C . THR A 1 257 ? 8.933 -14.260 8.637 1.00 57.62 257 THR A C 1
ATOM 2070 O O . THR A 1 257 ? 9.217 -15.139 9.488 1.00 57.62 257 THR A O 1
#